Protein AF-X1AXF7-F1 (afdb_monomer_lite)

Organism: NCBI:txid412755

Sequence (205 aa):
LENTGTAITSGDNYGQIEWEGNDYNTSANGIRASIQVKGHGAGTQGEVAMYFRTSYVGADSNVDRMIIDHIGNVGIGTTSPNQVGYGGSSKVLSLKANSSGGECVLELIGLGNADNDQVGVLNFMSQAETTPLASIKGLRYTSDTSGKLTFETSAVERMRIDNTPICFVSSPFKLKFLTLTFIKSSNFGVASTMFSFNLSSDVAP

Secondary structure (DSSP, 8-state):
-----SS--TT-EEEEEEEEEEEGGGTEEEEEEEEEEEE-SS-SS--EEEEEEEEETTEEEEEEEEEE-TTS-EEES-SS--TT---TTS--EEE--SSTT------------STT-EEEEEEE--TT-SS-SEEEEEEE-SSTT-EEEEEEETTEEEEEE-SSS------SSS-----------SS-SS---------------

Foldseek 3Di:
DADPDQAADFFAWGDKDFDADDPPPQLRGGGAWMWTKHRHHRDNPPWIKIFTWGDDRPDNDTDGQWMQGSLGEIEGLDPDFPPVCDDSVDHGYHYDAVDPVDDGDDDFADPDQEFFAFRDKDFDPDPPDPFGQKMWTWGDHNDPPFIKIFIDGPNHTQAIDGPDPDDGDDDDDDDDDPPPDQDPDPDDDDDDRDDDDPPDDPPDD

Radius of gyration: 27.34 Å; chains: 1; bounding box: 48×45×82 Å

pLDDT: mean 81.22, std 18.23, range [41.66, 98.19]

Structure (mmCIF, N/CA/C/O backbone):
data_AF-X1AXF7-F1
#
_entry.id   AF-X1AXF7-F1
#
loop_
_atom_site.group_PDB
_atom_site.id
_atom_site.type_symbol
_atom_site.label_atom_id
_atom_site.label_alt_id
_atom_site.label_comp_id
_atom_site.label_asym_id
_atom_site.label_entity_id
_atom_site.label_seq_id
_atom_site.pdbx_PDB_ins_code
_atom_site.Cartn_x
_atom_site.Cartn_y
_atom_site.Cartn_z
_atom_site.occupancy
_atom_site.B_iso_or_equiv
_atom_site.auth_seq_id
_atom_site.auth_comp_id
_atom_site.auth_asym_id
_atom_site.auth_atom_id
_atom_site.pdbx_PDB_model_num
ATOM 1 N N . LEU A 1 1 ? 6.878 -8.565 -27.598 1.00 61.47 1 LEU A N 1
ATOM 2 C CA . LEU A 1 1 ? 8.313 -8.321 -27.853 1.00 61.47 1 LEU A CA 1
ATOM 3 C C . LEU A 1 1 ? 9.075 -8.954 -26.700 1.00 61.47 1 LEU A C 1
ATOM 5 O O . LEU A 1 1 ? 8.662 -8.742 -25.569 1.00 61.47 1 LEU A O 1
ATOM 9 N N . GLU A 1 2 ? 10.091 -9.764 -26.981 1.00 71.44 2 GLU A N 1
ATOM 10 C CA . GLU A 1 2 ? 10.921 -10.435 -25.970 1.00 71.44 2 GLU A CA 1
ATOM 11 C C . GLU A 1 2 ? 12.312 -9.789 -25.956 1.00 71.44 2 GLU A C 1
ATOM 13 O O . GLU A 1 2 ? 12.845 -9.454 -27.015 1.00 71.44 2 GLU A O 1
ATOM 18 N N . ASN A 1 3 ? 12.877 -9.578 -24.765 1.00 73.00 3 ASN A N 1
ATOM 19 C CA . ASN A 1 3 ? 14.250 -9.104 -24.624 1.00 73.00 3 ASN A CA 1
ATOM 20 C C . ASN A 1 3 ? 15.212 -10.264 -24.935 1.00 73.00 3 ASN A C 1
ATOM 22 O O . ASN A 1 3 ? 15.160 -11.295 -24.275 1.00 73.00 3 ASN A O 1
ATOM 26 N N . THR A 1 4 ? 16.092 -10.095 -25.924 1.00 78.25 4 THR A N 1
ATOM 27 C CA . THR A 1 4 ? 17.074 -11.119 -26.325 1.00 78.25 4 THR A CA 1
ATOM 28 C C . THR A 1 4 ? 18.363 -11.084 -25.498 1.00 78.25 4 THR A C 1
ATOM 30 O O . THR A 1 4 ? 19.280 -11.864 -25.756 1.00 78.25 4 THR A O 1
ATOM 33 N N . GLY A 1 5 ? 18.482 -10.153 -24.546 1.00 75.19 5 GLY A N 1
ATOM 34 C CA . GLY A 1 5 ? 19.606 -10.070 -23.621 1.00 75.19 5 GLY A CA 1
ATOM 35 C C . GLY A 1 5 ? 19.658 -11.284 -22.694 1.00 75.19 5 GLY A C 1
ATOM 36 O O . GLY A 1 5 ? 18.663 -11.663 -22.085 1.00 75.19 5 GLY A O 1
ATOM 37 N N . THR A 1 6 ? 20.836 -11.893 -22.573 1.00 76.44 6 THR A N 1
ATOM 38 C CA . THR A 1 6 ? 21.041 -13.119 -21.783 1.00 76.44 6 THR A CA 1
ATOM 39 C C . THR A 1 6 ? 21.450 -12.854 -20.332 1.00 76.44 6 THR A C 1
ATOM 41 O O . THR A 1 6 ? 21.678 -13.798 -19.582 1.00 76.44 6 THR A O 1
ATOM 44 N N . ALA A 1 7 ? 21.588 -11.587 -19.939 1.00 77.44 7 ALA A N 1
ATOM 45 C CA . ALA A 1 7 ? 21.919 -11.160 -18.584 1.00 77.44 7 ALA A CA 1
ATOM 46 C C . ALA A 1 7 ? 20.898 -10.123 -18.110 1.00 77.44 7 ALA A C 1
ATOM 48 O O . ALA A 1 7 ? 20.442 -9.309 -18.911 1.00 77.44 7 ALA A O 1
ATOM 49 N N . ILE A 1 8 ? 20.565 -10.164 -16.819 1.00 79.62 8 ILE A N 1
ATOM 50 C CA . ILE A 1 8 ? 19.702 -9.183 -16.159 1.00 79.62 8 ILE A CA 1
ATOM 51 C C . ILE A 1 8 ? 20.578 -8.323 -15.268 1.00 79.62 8 ILE A C 1
ATOM 53 O O . ILE A 1 8 ? 21.183 -8.810 -14.313 1.00 79.62 8 ILE A O 1
ATOM 57 N N . THR A 1 9 ? 20.629 -7.036 -15.571 1.00 83.00 9 THR A N 1
ATOM 58 C CA . THR A 1 9 ? 21.282 -6.033 -14.738 1.00 83.00 9 THR A CA 1
ATOM 59 C C . THR A 1 9 ? 20.222 -5.154 -14.096 1.00 83.00 9 THR A C 1
ATOM 61 O O . THR A 1 9 ? 19.184 -4.844 -14.688 1.00 83.00 9 THR A O 1
ATOM 64 N N . SER A 1 10 ? 20.482 -4.713 -12.867 1.00 85.50 10 SER A N 1
ATOM 65 C CA . SER A 1 10 ? 19.630 -3.740 -12.196 1.00 85.50 10 SER A CA 1
ATOM 66 C C . SER A 1 10 ? 19.435 -2.497 -13.066 1.00 85.50 10 SER A C 1
ATOM 68 O O . SER A 1 10 ? 20.398 -1.814 -13.407 1.00 85.50 10 SER A O 1
ATOM 70 N N . GLY A 1 11 ? 18.179 -2.169 -13.359 1.00 83.56 11 GLY A N 1
ATOM 71 C CA . GLY A 1 11 ? 17.806 -1.021 -14.182 1.00 83.56 11 GLY A CA 1
ATOM 72 C C . GLY A 1 11 ? 17.656 -1.315 -15.676 1.00 83.56 11 GLY A C 1
ATOM 73 O O . GLY A 1 11 ? 17.152 -0.441 -16.382 1.00 83.56 11 GLY A O 1
ATOM 74 N N . ASP A 1 12 ? 18.009 -2.516 -16.148 1.00 87.75 12 ASP A N 1
ATOM 75 C CA . ASP A 1 12 ? 17.785 -2.909 -17.542 1.00 87.75 12 ASP A CA 1
ATOM 76 C C . ASP A 1 12 ? 16.298 -2.837 -17.876 1.00 87.75 12 ASP A C 1
ATOM 78 O O . ASP A 1 12 ? 15.468 -3.364 -17.141 1.00 87.75 12 ASP A O 1
ATOM 82 N N . ASN A 1 13 ? 15.943 -2.201 -18.990 1.00 88.50 13 ASN A N 1
ATOM 83 C CA . ASN A 1 13 ? 14.549 -2.069 -19.403 1.00 88.50 13 ASN A CA 1
ATOM 84 C C . ASN A 1 13 ? 14.101 -3.338 -20.134 1.00 88.50 13 ASN A C 1
ATOM 86 O O . ASN A 1 13 ? 14.573 -3.625 -21.230 1.00 88.50 13 ASN A O 1
ATOM 90 N N . TYR A 1 14 ? 13.151 -4.065 -19.550 1.00 87.88 14 TYR A N 1
ATOM 91 C CA . TYR A 1 14 ? 12.598 -5.300 -20.124 1.00 87.88 14 TYR A CA 1
ATOM 92 C C . TYR A 1 14 ? 11.335 -5.067 -20.956 1.00 87.88 14 TYR A C 1
ATOM 94 O O . TYR A 1 14 ? 10.858 -5.966 -21.644 1.00 87.88 14 TYR A O 1
ATOM 102 N N . GLY A 1 15 ? 10.809 -3.847 -20.916 1.00 90.38 15 GLY A N 1
ATOM 103 C CA . GLY A 1 15 ? 9.674 -3.416 -21.714 1.00 90.38 15 GLY A CA 1
ATOM 104 C C . GLY A 1 15 ? 8.808 -2.424 -20.956 1.00 90.38 15 GLY A C 1
ATOM 105 O O . GLY A 1 15 ? 8.912 -2.277 -19.733 1.00 90.38 15 GLY A O 1
ATOM 106 N N . GLN A 1 16 ? 7.949 -1.739 -21.701 1.00 93.12 16 GLN A N 1
ATOM 107 C CA . GLN A 1 16 ? 6.963 -0.837 -21.133 1.00 93.12 16 GLN A CA 1
ATOM 108 C C . GLN A 1 16 ? 5.692 -0.783 -21.971 1.00 93.12 16 GLN A C 1
ATOM 110 O O . GLN A 1 16 ? 5.714 -1.010 -23.179 1.00 93.12 16 GLN A O 1
ATOM 115 N N . ILE A 1 17 ? 4.594 -0.485 -21.288 1.00 95.25 17 ILE A N 1
ATOM 116 C CA . ILE A 1 17 ? 3.334 -0.057 -21.885 1.00 95.25 17 ILE A CA 1
ATOM 117 C C . ILE A 1 17 ? 3.225 1.440 -21.630 1.00 95.25 17 ILE A C 1
ATOM 119 O O . ILE A 1 17 ? 3.430 1.886 -20.498 1.00 95.25 17 ILE A O 1
ATOM 123 N N . GLU A 1 18 ? 2.904 2.195 -22.673 1.00 94.50 18 GLU A N 1
ATOM 124 C CA . GLU A 1 18 ? 2.862 3.654 -22.660 1.00 94.50 18 GLU A CA 1
ATOM 125 C C . GLU A 1 18 ? 1.473 4.154 -23.043 1.00 94.50 18 GLU A C 1
ATOM 127 O O . GLU A 1 18 ? 0.826 3.629 -23.950 1.00 94.50 18 GLU A O 1
ATOM 132 N N . TRP A 1 19 ? 1.033 5.197 -22.346 1.00 93.75 19 TRP A N 1
ATOM 133 C CA . TRP A 1 19 ? -0.141 5.979 -22.705 1.00 93.75 19 TRP A CA 1
ATOM 134 C C . TRP A 1 19 ? 0.302 7.406 -22.970 1.00 93.75 19 TRP A C 1
ATOM 136 O O . TRP A 1 19 ? 0.915 8.032 -22.102 1.00 93.75 19 TRP A O 1
ATOM 146 N N . GLU A 1 20 ? -0.022 7.922 -24.151 1.00 91.31 20 GLU A N 1
ATOM 147 C CA . GLU A 1 20 ? 0.424 9.235 -24.603 1.00 91.31 20 GLU A CA 1
ATOM 148 C C . GLU A 1 20 ? -0.706 10.262 -24.645 1.00 91.31 20 GLU A C 1
ATOM 150 O O . GLU A 1 20 ? -1.876 9.941 -24.857 1.00 91.31 20 GLU A O 1
ATOM 155 N N . GLY A 1 21 ? -0.329 11.519 -24.440 1.00 88.38 21 GLY A N 1
ATOM 156 C CA . GLY A 1 21 ? -1.167 12.685 -24.639 1.00 88.38 21 GLY A CA 1
ATOM 157 C C . GLY A 1 21 ? -0.710 13.449 -25.877 1.00 88.38 21 GLY A C 1
ATOM 158 O O . GLY A 1 21 ? 0.451 13.388 -26.277 1.00 88.38 21 GLY A O 1
ATOM 159 N N . ASN A 1 22 ? -1.633 14.192 -26.482 1.00 88.31 22 ASN A N 1
ATOM 160 C CA . ASN A 1 22 ? -1.341 15.108 -27.585 1.00 88.31 22 ASN A CA 1
ATOM 161 C C . ASN A 1 22 ? -1.808 16.538 -27.265 1.00 88.31 22 ASN A C 1
ATOM 163 O O . ASN A 1 22 ? -2.148 17.315 -28.154 1.00 88.31 22 ASN A O 1
ATOM 167 N N . ASP A 1 23 ? -1.871 16.881 -25.978 1.00 84.50 23 ASP A N 1
ATOM 168 C CA . ASP A 1 23 ? -2.233 18.230 -25.558 1.00 84.50 23 ASP A CA 1
ATOM 169 C C . ASP A 1 23 ? -0.972 19.098 -25.478 1.00 84.50 23 ASP A C 1
ATOM 171 O O . ASP A 1 23 ? -0.227 19.103 -24.496 1.00 84.50 23 ASP A O 1
ATOM 175 N N . TYR A 1 24 ? -0.716 19.809 -26.575 1.00 75.50 24 TYR A N 1
ATOM 176 C CA . TYR A 1 24 ? 0.424 20.710 -26.712 1.00 75.50 24 TYR A CA 1
ATOM 177 C C . TYR A 1 24 ? 0.315 21.943 -25.801 1.00 75.50 24 TYR A C 1
ATOM 179 O O . TYR A 1 24 ? 1.330 22.470 -25.353 1.00 75.50 24 TYR A O 1
ATOM 187 N N . ASN A 1 25 ? -0.904 22.390 -25.486 1.00 78.00 25 ASN A N 1
ATOM 188 C CA . ASN A 1 25 ? -1.127 23.658 -24.788 1.00 78.00 25 ASN A CA 1
ATOM 189 C C . ASN A 1 25 ? -0.795 23.585 -23.291 1.00 78.00 25 ASN A C 1
ATOM 191 O O . ASN A 1 25 ? -0.648 24.621 -22.646 1.00 78.00 25 ASN A O 1
ATOM 195 N N . THR A 1 26 ? -0.681 22.376 -22.738 1.00 74.75 26 THR A N 1
ATOM 196 C CA . THR A 1 26 ? -0.450 22.136 -21.305 1.00 74.75 26 THR A CA 1
ATOM 197 C C . THR A 1 26 ? 0.854 21.383 -21.016 1.00 74.75 26 THR A C 1
ATOM 199 O O . THR A 1 26 ? 1.035 20.872 -19.910 1.00 74.75 26 THR A O 1
ATOM 202 N N . SER A 1 27 ? 1.768 21.297 -21.994 1.00 74.81 27 SER A N 1
ATOM 203 C CA . SER A 1 27 ? 2.963 20.434 -21.924 1.00 74.81 27 SER A CA 1
ATOM 204 C C . SER A 1 27 ? 2.611 18.967 -21.625 1.00 74.81 27 SER A C 1
ATOM 206 O O . SER A 1 27 ? 3.309 18.247 -20.906 1.00 74.81 27 SER A O 1
ATOM 208 N N . ALA A 1 28 ? 1.491 18.507 -22.184 1.00 80.69 28 ALA A N 1
ATOM 209 C CA . ALA A 1 28 ? 0.988 17.146 -22.057 1.00 80.69 28 ALA A CA 1
ATOM 210 C C . ALA A 1 28 ? 1.071 16.361 -23.379 1.00 80.69 28 ALA A C 1
ATOM 212 O O . ALA A 1 28 ? 0.297 15.431 -23.609 1.00 80.69 28 ALA A O 1
ATOM 213 N N . ASN A 1 29 ? 2.028 16.717 -24.240 1.00 84.88 29 ASN A N 1
ATOM 214 C CA . ASN A 1 29 ? 2.424 15.911 -25.392 1.00 84.88 29 ASN A CA 1
ATOM 215 C C . ASN A 1 29 ? 3.379 14.775 -24.950 1.00 84.88 29 ASN A C 1
ATOM 217 O O . ASN A 1 29 ? 4.178 14.965 -24.030 1.00 84.88 29 ASN A O 1
ATOM 221 N N . GLY A 1 30 ? 3.280 13.598 -25.574 1.00 86.94 30 GLY A N 1
ATOM 222 C CA . GLY A 1 30 ? 4.108 12.421 -25.284 1.00 86.94 30 GLY A CA 1
ATOM 223 C C . GLY A 1 30 ? 3.572 11.555 -24.139 1.00 86.94 30 GLY A C 1
ATOM 224 O O . GLY A 1 30 ? 2.415 11.674 -23.731 1.00 86.94 30 GLY A O 1
ATOM 225 N N . ILE A 1 31 ? 4.407 10.659 -23.610 1.00 88.75 31 ILE A N 1
ATOM 226 C CA . ILE A 1 31 ? 4.013 9.647 -22.614 1.00 88.75 31 ILE A CA 1
ATOM 227 C C . ILE A 1 31 ? 3.577 10.306 -21.297 1.00 88.75 31 ILE A C 1
ATOM 229 O O . ILE A 1 31 ? 4.352 11.003 -20.646 1.00 88.75 31 ILE A O 1
ATOM 233 N N . ARG A 1 32 ? 2.337 10.047 -20.866 1.00 89.62 32 ARG A N 1
ATOM 234 C CA . ARG A 1 32 ? 1.727 10.613 -19.645 1.00 89.62 32 ARG A CA 1
ATOM 235 C C . ARG A 1 32 ? 1.627 9.631 -18.493 1.00 89.62 32 ARG A C 1
ATOM 237 O O . ARG A 1 32 ? 1.555 10.047 -17.331 1.00 89.62 32 ARG A O 1
ATOM 244 N N . ALA A 1 33 ? 1.609 8.348 -18.822 1.00 93.62 33 ALA A N 1
ATOM 245 C CA . ALA A 1 33 ? 1.686 7.254 -17.877 1.00 93.62 33 ALA A CA 1
ATOM 246 C C . ALA A 1 33 ? 2.378 6.065 -18.538 1.00 93.62 33 ALA A C 1
ATOM 248 O O . ALA A 1 33 ? 2.328 5.898 -19.758 1.00 93.62 33 ALA A O 1
ATOM 249 N N . SER A 1 34 ? 3.019 5.237 -17.725 1.00 95.00 34 SER A N 1
ATOM 250 C CA . SER A 1 34 ? 3.629 4.004 -18.201 1.00 95.00 34 SER A CA 1
ATOM 251 C C . SER A 1 34 ? 3.672 2.952 -17.107 1.00 95.00 34 SER A C 1
ATOM 253 O O . SER A 1 34 ? 3.871 3.276 -15.932 1.00 95.00 34 SER A O 1
ATOM 255 N N . ILE A 1 35 ? 3.574 1.691 -17.515 1.00 96.69 35 ILE A N 1
ATOM 256 C CA . ILE A 1 35 ? 3.973 0.549 -16.695 1.00 96.69 35 ILE A CA 1
ATOM 257 C C . ILE A 1 35 ? 5.259 0.011 -17.302 1.00 96.69 35 ILE A C 1
ATOM 259 O O . ILE A 1 35 ? 5.274 -0.360 -18.473 1.00 96.69 35 ILE A O 1
ATOM 263 N N . GLN A 1 36 ? 6.331 -0.013 -16.518 1.00 94.69 36 GLN A N 1
ATOM 264 C CA . GLN A 1 36 ? 7.658 -0.407 -16.977 1.00 94.69 36 GLN A CA 1
ATOM 265 C C . GLN A 1 36 ? 8.188 -1.566 -16.141 1.00 94.69 36 GLN A C 1
ATOM 267 O O . GLN A 1 36 ? 8.094 -1.547 -14.916 1.00 94.69 36 GLN A O 1
ATOM 272 N N . VAL A 1 37 ? 8.781 -2.556 -16.800 1.00 93.94 37 VAL A N 1
ATOM 273 C CA . VAL A 1 37 ? 9.489 -3.656 -16.140 1.00 93.94 37 VAL A CA 1
ATOM 274 C C . VAL A 1 37 ? 10.983 -3.392 -16.246 1.00 93.94 37 VAL A C 1
ATOM 276 O O . VAL A 1 37 ? 11.489 -3.146 -17.346 1.00 93.94 37 VAL A O 1
ATOM 279 N N . LYS A 1 38 ? 11.687 -3.435 -15.111 1.00 91.25 38 LYS A N 1
ATOM 280 C CA . LYS A 1 38 ? 13.149 -3.322 -15.078 1.00 91.25 38 LYS A CA 1
ATOM 281 C C . LYS A 1 38 ? 13.785 -4.499 -14.361 1.00 91.25 38 LYS A C 1
ATOM 283 O O . LYS A 1 38 ? 13.204 -5.005 -13.403 1.00 91.25 38 LYS A O 1
ATOM 288 N N . GLY A 1 39 ? 14.987 -4.881 -14.781 1.00 89.94 39 GLY A N 1
ATOM 289 C CA . GLY A 1 39 ? 15.840 -5.791 -14.019 1.00 89.94 39 GLY A CA 1
ATOM 290 C C . GLY A 1 39 ? 16.087 -5.255 -12.608 1.00 89.94 39 GLY A C 1
ATOM 291 O O . GLY A 1 39 ? 16.214 -4.041 -12.413 1.00 89.94 39 GLY A O 1
ATOM 292 N N . HIS A 1 40 ? 16.125 -6.141 -11.616 1.00 84.50 40 HIS A N 1
ATOM 293 C CA . HIS A 1 40 ? 16.263 -5.783 -10.208 1.00 84.50 40 HIS A CA 1
ATOM 294 C C . HIS A 1 40 ? 17.449 -6.516 -9.564 1.00 84.50 40 HIS A C 1
ATOM 296 O O . HIS A 1 40 ? 17.436 -7.735 -9.433 1.00 84.50 40 HIS A O 1
ATOM 302 N N . GLY A 1 41 ? 18.463 -5.767 -9.112 1.00 71.81 41 GLY A N 1
ATOM 303 C CA . GLY A 1 41 ? 19.667 -6.326 -8.479 1.00 71.81 41 GLY A CA 1
ATOM 304 C C . GLY A 1 41 ? 20.729 -6.844 -9.465 1.00 71.81 41 GLY A C 1
ATOM 305 O O . GLY A 1 41 ? 20.613 -6.677 -10.674 1.00 71.81 41 GLY A O 1
ATOM 306 N N . ALA A 1 42 ? 21.806 -7.436 -8.939 1.00 59.88 42 ALA A N 1
ATOM 307 C CA . ALA A 1 42 ? 22.895 -8.046 -9.723 1.00 59.88 42 ALA A CA 1
ATOM 308 C C . ALA A 1 42 ? 22.657 -9.552 -10.007 1.00 59.88 42 ALA A C 1
ATOM 310 O O . ALA A 1 42 ? 23.611 -10.321 -10.120 1.00 59.88 42 ALA A O 1
ATOM 311 N N . GLY A 1 43 ? 21.392 -9.990 -10.007 1.00 58.06 43 GLY A N 1
ATOM 312 C CA . GLY A 1 43 ? 20.986 -11.390 -9.858 1.00 58.06 43 GLY A CA 1
ATOM 313 C C . GLY A 1 43 ? 20.867 -12.184 -11.162 1.00 58.06 43 GLY A C 1
ATOM 314 O O . GLY A 1 43 ? 20.414 -11.700 -12.193 1.00 58.06 43 GLY A O 1
ATOM 315 N N . THR A 1 44 ? 21.289 -13.444 -11.091 1.00 56.50 44 THR A N 1
ATOM 316 C CA . THR A 1 44 ? 21.398 -14.430 -12.175 1.00 56.50 44 THR A CA 1
ATOM 317 C C . THR A 1 44 ? 20.086 -15.161 -12.511 1.00 56.50 44 THR A C 1
ATOM 319 O O . THR A 1 44 ? 20.123 -16.100 -13.307 1.00 56.50 44 THR A O 1
ATOM 322 N N . GLN A 1 45 ? 18.938 -14.796 -11.914 1.00 71.88 45 GLN A N 1
ATOM 323 C CA . GLN A 1 45 ? 17.754 -15.677 -11.835 1.00 71.88 45 GLN A CA 1
ATOM 324 C C . GLN A 1 45 ? 16.440 -15.099 -12.379 1.00 71.88 45 GLN A C 1
ATOM 326 O O . GLN A 1 45 ? 15.389 -15.692 -12.142 1.00 71.88 45 GLN A O 1
ATOM 331 N N . GLY A 1 46 ? 16.443 -13.989 -13.117 1.00 78.75 46 GLY A N 1
ATOM 332 C CA . GLY A 1 46 ? 15.177 -13.457 -13.644 1.00 78.75 46 GLY A CA 1
ATOM 333 C C . GLY A 1 46 ? 14.589 -12.293 -12.854 1.00 78.75 46 GLY A C 1
ATOM 334 O O . GLY A 1 46 ? 13.454 -11.916 -13.133 1.00 78.75 46 GLY A O 1
ATOM 335 N N . GLU A 1 47 ? 15.285 -11.756 -11.846 1.00 88.69 47 GLU A N 1
ATOM 336 C CA . GLU A 1 47 ? 14.686 -10.783 -10.935 1.00 88.69 47 GLU A CA 1
ATOM 337 C C . GLU A 1 47 ? 14.312 -9.476 -11.651 1.00 88.69 47 GLU A C 1
ATOM 339 O O . GLU A 1 47 ? 15.157 -8.768 -12.201 1.00 88.69 47 GLU A O 1
ATOM 344 N N . VAL A 1 48 ? 13.028 -9.123 -11.600 1.00 91.38 48 VAL A N 1
ATOM 345 C CA . VAL A 1 48 ? 12.501 -7.873 -12.154 1.00 91.38 48 VAL A CA 1
ATOM 346 C C . VAL A 1 48 ? 11.618 -7.161 -11.141 1.00 91.38 48 VAL A C 1
ATOM 348 O O . VAL A 1 48 ? 11.020 -7.782 -10.266 1.00 91.38 48 VAL A O 1
ATOM 351 N N . ALA A 1 49 ? 11.514 -5.846 -11.286 1.00 94.12 49 ALA A N 1
ATOM 352 C CA . ALA A 1 49 ? 10.556 -5.012 -10.579 1.00 94.12 49 ALA A CA 1
ATOM 353 C C . ALA A 1 49 ? 9.630 -4.316 -11.584 1.00 94.12 49 ALA A C 1
ATOM 355 O O . ALA A 1 49 ? 10.028 -3.996 -12.710 1.00 94.12 49 ALA A O 1
ATOM 356 N N . MET A 1 50 ? 8.388 -4.078 -11.167 1.00 96.31 50 MET A N 1
ATOM 357 C CA . MET A 1 50 ? 7.385 -3.377 -11.966 1.00 96.31 50 MET A CA 1
ATOM 358 C C . MET A 1 50 ? 7.165 -1.971 -11.418 1.00 96.31 50 MET A C 1
ATOM 360 O O . MET A 1 50 ? 6.903 -1.784 -10.232 1.00 96.31 50 MET A O 1
ATOM 364 N N . TYR A 1 51 ? 7.247 -0.988 -12.308 1.00 96.19 51 TYR A N 1
ATOM 365 C CA . TYR A 1 51 ? 7.191 0.435 -12.012 1.00 96.19 51 TYR A CA 1
ATOM 366 C C . TYR A 1 51 ? 5.927 1.022 -12.627 1.00 96.19 51 TYR A C 1
ATOM 368 O O . TYR A 1 51 ? 5.748 0.993 -13.845 1.00 96.19 51 TYR A O 1
ATOM 376 N N . PHE A 1 52 ? 5.075 1.596 -11.788 1.00 97.25 52 PHE A N 1
ATOM 377 C CA . PHE A 1 52 ? 3.899 2.352 -12.194 1.00 97.25 52 PHE A CA 1
ATOM 378 C C . PHE A 1 52 ? 4.245 3.830 -12.126 1.00 97.25 52 PHE A C 1
ATOM 380 O O . PHE A 1 52 ? 4.551 4.366 -11.053 1.00 97.25 52 PHE A O 1
ATOM 387 N N . ARG A 1 53 ? 4.234 4.479 -13.288 1.00 94.69 53 ARG A N 1
ATOM 388 C CA . ARG A 1 53 ? 4.789 5.818 -13.459 1.00 94.69 53 ARG A CA 1
ATOM 389 C C . ARG A 1 53 ? 3.720 6.740 -14.016 1.00 94.69 53 ARG A C 1
ATOM 391 O O . ARG A 1 53 ? 3.060 6.399 -14.997 1.00 94.69 53 ARG A O 1
ATOM 398 N N . THR A 1 54 ? 3.562 7.909 -13.407 1.00 93.00 54 THR A N 1
ATOM 399 C CA . THR A 1 54 ? 2.616 8.928 -13.877 1.00 93.00 54 THR A CA 1
ATOM 400 C C . THR A 1 54 ? 3.257 10.304 -13.876 1.00 93.00 54 THR A C 1
ATOM 402 O O . THR A 1 54 ? 4.056 10.651 -12.995 1.00 93.00 54 THR A O 1
ATOM 405 N N . SER A 1 55 ? 2.883 11.097 -14.872 1.00 89.12 55 SER A N 1
ATOM 406 C CA . SER A 1 55 ? 3.228 12.512 -14.950 1.00 89.12 55 SER A CA 1
ATOM 407 C C . SER A 1 55 ? 2.438 13.349 -13.932 1.00 89.12 55 SER A C 1
ATOM 409 O O . SER A 1 55 ? 1.417 12.926 -13.388 1.00 89.12 55 SER A O 1
ATOM 411 N N . TYR A 1 56 ? 2.947 14.542 -13.632 1.00 80.88 56 TYR A N 1
ATOM 412 C CA . TYR A 1 56 ? 2.258 15.587 -12.871 1.00 80.88 56 TYR A CA 1
ATOM 413 C C . TYR A 1 56 ? 2.272 16.878 -13.693 1.00 80.88 56 TYR A C 1
ATOM 415 O O . TYR A 1 56 ? 3.110 17.029 -14.582 1.00 80.88 56 TYR A O 1
ATOM 423 N N . VAL A 1 57 ? 1.348 17.798 -13.411 1.00 67.62 57 VAL A N 1
ATOM 424 C CA . VAL A 1 57 ? 1.274 19.102 -14.088 1.00 67.62 57 VAL A CA 1
ATOM 425 C C . VAL A 1 57 ? 2.631 19.807 -13.994 1.00 67.62 57 VAL A C 1
ATOM 427 O O . VAL A 1 57 ? 3.168 19.980 -12.902 1.00 67.62 57 VAL A O 1
ATOM 430 N N . GLY A 1 58 ? 3.192 20.191 -15.144 1.00 62.84 58 GLY A N 1
ATOM 431 C CA . GLY A 1 58 ? 4.479 20.890 -15.225 1.00 62.84 58 GLY A CA 1
ATOM 432 C C . GLY A 1 58 ? 5.728 20.009 -15.097 1.00 62.84 58 GLY A C 1
ATOM 433 O O . GLY A 1 58 ? 6.830 20.548 -15.067 1.00 62.84 58 GLY A O 1
ATOM 434 N N . ALA A 1 59 ? 5.589 18.680 -15.028 1.00 59.38 59 ALA A N 1
ATOM 435 C CA . ALA A 1 59 ? 6.711 17.749 -15.121 1.00 59.38 59 ALA A CA 1
ATOM 436 C C . ALA A 1 59 ? 6.628 16.963 -16.438 1.00 59.38 59 ALA A C 1
ATOM 438 O O . ALA A 1 59 ? 5.771 16.093 -16.602 1.00 59.38 59 ALA A O 1
ATOM 439 N N . ASP A 1 60 ? 7.560 17.237 -17.352 1.00 58.62 60 ASP A N 1
ATOM 440 C CA . ASP A 1 60 ? 7.665 16.600 -18.676 1.00 58.62 60 ASP A CA 1
ATOM 441 C C . ASP A 1 60 ? 8.141 15.133 -18.618 1.00 58.62 60 ASP A C 1
ATOM 443 O O . ASP A 1 60 ? 8.448 14.525 -19.640 1.00 58.62 60 ASP A O 1
ATOM 447 N N . SER A 1 61 ? 8.221 14.531 -17.425 1.00 71.25 61 SER A N 1
ATOM 448 C CA . SER A 1 61 ? 8.642 13.139 -17.263 1.00 71.25 61 SER A CA 1
ATOM 449 C C . SER A 1 61 ? 7.791 12.383 -16.247 1.00 71.25 61 SER A C 1
ATOM 451 O O . SER A 1 61 ? 7.476 12.868 -15.158 1.00 71.25 61 SER A O 1
ATOM 453 N N . ASN A 1 62 ? 7.422 11.154 -16.614 1.00 83.69 62 ASN A N 1
ATOM 454 C CA . ASN A 1 62 ? 6.795 10.205 -15.706 1.00 83.69 62 ASN A CA 1
ATOM 455 C C . ASN A 1 62 ? 7.747 9.880 -14.551 1.00 83.69 62 ASN A C 1
ATOM 457 O O . ASN A 1 62 ? 8.876 9.434 -14.775 1.00 83.69 62 ASN A O 1
ATOM 461 N N . VAL A 1 63 ? 7.264 10.022 -13.321 1.00 88.81 63 VAL A N 1
ATOM 462 C CA . VAL A 1 63 ? 8.006 9.629 -12.117 1.00 88.81 63 VAL A CA 1
ATOM 463 C C . VAL A 1 63 ? 7.413 8.358 -11.527 1.00 88.81 63 VAL A C 1
ATOM 465 O O . VAL A 1 63 ? 6.213 8.104 -11.658 1.00 88.81 63 VAL A O 1
ATOM 468 N N . ASP A 1 64 ? 8.256 7.559 -10.882 1.00 92.94 64 ASP A N 1
ATOM 469 C CA . ASP A 1 64 ? 7.845 6.314 -10.243 1.00 92.94 64 ASP A CA 1
ATOM 470 C C . ASP A 1 64 ? 6.929 6.631 -9.050 1.00 92.94 64 ASP A C 1
ATOM 472 O O . ASP A 1 64 ? 7.317 7.347 -8.127 1.00 92.94 64 ASP A O 1
ATOM 476 N N . ARG A 1 65 ? 5.688 6.135 -9.087 1.00 94.50 65 ARG A N 1
ATOM 477 C CA . ARG A 1 65 ? 4.682 6.376 -8.037 1.00 94.50 65 ARG A CA 1
ATOM 478 C C . ARG A 1 65 ? 4.458 5.158 -7.170 1.00 94.50 65 ARG A C 1
ATOM 480 O O . ARG A 1 65 ? 4.379 5.294 -5.953 1.00 94.5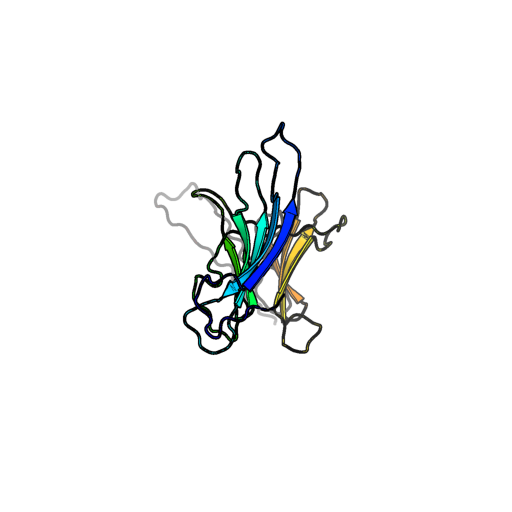0 65 ARG A O 1
ATOM 487 N N . MET A 1 66 ? 4.350 3.997 -7.808 1.00 97.44 66 MET A N 1
ATOM 488 C CA . MET A 1 66 ? 4.233 2.708 -7.146 1.00 97.44 66 MET A CA 1
ATOM 489 C C . MET A 1 66 ? 5.223 1.731 -7.765 1.00 97.44 66 MET A C 1
ATOM 491 O O . MET A 1 66 ? 5.361 1.675 -8.987 1.00 97.44 66 MET A O 1
ATOM 495 N N . ILE A 1 67 ? 5.898 0.959 -6.925 1.00 96.81 67 ILE A N 1
ATOM 496 C CA . ILE A 1 67 ? 6.833 -0.080 -7.343 1.00 96.81 67 ILE A CA 1
ATOM 497 C C . ILE A 1 67 ? 6.465 -1.380 -6.654 1.00 96.81 67 ILE A C 1
ATOM 499 O O . ILE A 1 67 ? 6.203 -1.383 -5.455 1.00 96.81 67 ILE A O 1
ATOM 503 N N . ILE A 1 68 ? 6.473 -2.467 -7.419 1.00 97.38 68 ILE A N 1
ATOM 504 C CA . ILE A 1 68 ? 6.439 -3.834 -6.905 1.00 97.38 68 ILE A CA 1
ATOM 505 C C . ILE A 1 68 ? 7.838 -4.408 -7.119 1.00 97.38 68 ILE A C 1
ATOM 507 O O . ILE A 1 68 ? 8.285 -4.510 -8.264 1.00 97.38 68 ILE A O 1
ATOM 511 N N . ASP A 1 69 ? 8.548 -4.711 -6.033 1.00 94.62 69 ASP A N 1
ATOM 512 C CA . ASP A 1 69 ? 9.898 -5.276 -6.111 1.00 94.62 69 ASP A CA 1
ATOM 513 C C . ASP A 1 69 ? 9.883 -6.772 -6.479 1.00 94.62 69 ASP A C 1
ATOM 515 O O . ASP A 1 69 ? 8.832 -7.414 -6.552 1.00 94.62 69 ASP A O 1
ATOM 519 N N . HIS A 1 70 ? 11.071 -7.339 -6.697 1.00 92.50 70 HIS A N 1
ATOM 520 C CA . HIS A 1 70 ? 11.229 -8.729 -7.136 1.00 92.50 70 HIS A CA 1
ATOM 521 C C . HIS A 1 70 ? 10.742 -9.785 -6.126 1.00 92.50 70 HIS A C 1
ATOM 523 O O . HIS A 1 70 ? 10.538 -10.938 -6.500 1.00 92.50 70 HIS A O 1
ATOM 529 N N . ILE A 1 71 ? 10.546 -9.412 -4.856 1.00 92.38 71 ILE A N 1
ATOM 530 C CA . ILE A 1 71 ? 10.011 -10.288 -3.803 1.00 92.38 71 ILE A CA 1
ATOM 531 C C . ILE A 1 71 ? 8.557 -9.953 -3.449 1.00 92.38 71 ILE A C 1
ATOM 533 O O . ILE A 1 71 ? 7.992 -10.565 -2.538 1.00 92.38 71 ILE A O 1
ATOM 537 N N . GLY A 1 72 ? 7.930 -9.026 -4.177 1.00 94.75 72 GLY A N 1
ATOM 538 C CA . GLY A 1 72 ? 6.525 -8.658 -4.049 1.00 94.75 72 GLY A CA 1
ATOM 539 C C . GLY A 1 72 ? 6.215 -7.632 -2.957 1.00 94.75 72 GLY A C 1
ATOM 540 O O . GLY A 1 72 ? 5.056 -7.522 -2.561 1.00 94.75 72 GLY A O 1
ATOM 541 N N . ASN A 1 73 ? 7.200 -6.891 -2.443 1.00 97.44 73 ASN A N 1
ATOM 542 C CA . ASN A 1 73 ? 6.911 -5.716 -1.621 1.00 97.44 73 ASN A CA 1
ATOM 543 C C . ASN A 1 73 ? 6.436 -4.565 -2.502 1.00 97.44 73 ASN A C 1
ATOM 545 O O . ASN A 1 73 ? 6.896 -4.397 -3.631 1.00 97.44 73 ASN A O 1
ATOM 549 N N . VAL A 1 74 ? 5.559 -3.732 -1.948 1.00 98.19 74 VAL A N 1
ATOM 550 C CA . VAL A 1 74 ? 5.003 -2.571 -2.638 1.00 98.19 74 VAL A CA 1
ATOM 551 C C . VAL A 1 74 ? 5.526 -1.296 -1.992 1.00 98.19 74 VAL A C 1
ATOM 553 O O . VAL A 1 74 ? 5.415 -1.106 -0.782 1.00 98.19 74 VAL A O 1
ATOM 556 N N . GLY A 1 75 ? 6.095 -0.406 -2.794 1.00 97.44 75 GLY A N 1
ATOM 557 C CA . GLY A 1 75 ? 6.467 0.945 -2.391 1.00 97.44 75 GLY A CA 1
ATOM 558 C C . GLY A 1 75 ? 5.555 1.960 -3.058 1.00 97.44 75 GLY A C 1
ATOM 559 O O . GLY A 1 75 ? 5.391 1.900 -4.270 1.00 97.44 75 GLY A O 1
ATOM 560 N N . ILE A 1 76 ? 4.994 2.902 -2.301 1.00 97.44 76 ILE A N 1
ATOM 561 C CA . ILE A 1 76 ? 4.300 4.083 -2.828 1.00 97.44 76 ILE A CA 1
ATOM 562 C C . ILE A 1 76 ? 5.098 5.318 -2.413 1.00 97.44 76 ILE A C 1
ATOM 564 O O . ILE A 1 76 ? 5.366 5.517 -1.228 1.00 97.44 76 ILE A O 1
ATOM 568 N N . GLY A 1 77 ? 5.526 6.113 -3.396 1.00 94.31 77 GLY A N 1
ATOM 569 C CA . GLY A 1 77 ? 6.424 7.260 -3.190 1.00 94.31 77 GLY A CA 1
ATOM 570 C C . GLY A 1 77 ? 7.873 6.881 -2.837 1.00 94.31 77 GLY A C 1
ATOM 571 O O . GLY A 1 77 ? 8.663 7.727 -2.421 1.00 94.31 77 GLY A O 1
ATOM 572 N N . THR A 1 78 ? 8.254 5.608 -2.994 1.00 93.56 78 THR A N 1
ATOM 573 C CA . THR A 1 78 ? 9.625 5.119 -2.776 1.00 93.56 78 THR A CA 1
ATOM 574 C C . THR A 1 78 ? 10.024 4.092 -3.829 1.00 93.56 78 THR A C 1
ATOM 576 O O . THR A 1 78 ? 9.215 3.254 -4.223 1.00 93.56 78 THR A O 1
ATOM 579 N N . THR A 1 79 ? 11.293 4.129 -4.241 1.00 91.50 79 THR A N 1
ATOM 580 C CA . THR A 1 79 ? 11.917 3.118 -5.110 1.00 91.50 79 THR A CA 1
ATOM 581 C C . THR A 1 79 ? 12.549 1.959 -4.353 1.00 91.50 79 THR A C 1
ATOM 583 O O . THR A 1 79 ? 12.960 0.971 -4.958 1.00 91.50 79 THR A O 1
ATOM 586 N N . SER A 1 80 ? 12.591 2.057 -3.026 1.00 91.69 80 SER A N 1
ATOM 587 C CA . SER A 1 80 ? 13.126 1.038 -2.129 1.00 91.69 80 SER A CA 1
ATOM 588 C C . SER A 1 80 ? 12.070 0.737 -1.064 1.00 91.69 80 SER A C 1
ATOM 590 O O . SER A 1 80 ? 12.097 1.350 0.010 1.00 91.69 80 SER A O 1
ATOM 592 N N . PRO A 1 81 ? 11.071 -0.119 -1.361 1.00 95.81 81 PRO A N 1
ATOM 593 C CA . PRO A 1 81 ? 10.197 -0.639 -0.318 1.00 95.81 81 PRO A CA 1
ATOM 594 C C . PRO A 1 81 ? 11.009 -1.454 0.696 1.00 95.81 81 PRO A C 1
ATOM 596 O O . PRO A 1 81 ? 12.156 -1.815 0.445 1.00 95.81 81 PRO A O 1
ATOM 599 N N . ASN A 1 82 ? 10.410 -1.738 1.853 1.00 95.88 82 ASN A N 1
ATOM 600 C CA . ASN A 1 82 ? 11.057 -2.475 2.937 1.00 95.88 82 ASN A CA 1
ATOM 601 C C . ASN A 1 82 ? 12.314 -1.772 3.492 1.00 95.88 82 ASN A C 1
ATOM 603 O O . ASN A 1 82 ? 13.350 -2.386 3.728 1.00 95.88 82 ASN A O 1
ATOM 607 N N . GLN A 1 83 ? 12.213 -0.463 3.744 1.00 93.62 83 GLN A N 1
ATOM 608 C CA . GLN A 1 83 ? 13.343 0.372 4.179 1.00 93.62 83 GLN A CA 1
ATOM 609 C C . GLN A 1 83 ? 14.008 -0.097 5.490 1.00 93.62 83 GLN A C 1
ATOM 611 O O . GLN A 1 83 ? 15.182 0.181 5.715 1.00 93.62 83 GLN A O 1
ATOM 616 N N . VAL A 1 84 ? 13.269 -0.812 6.346 1.00 94.19 84 VAL A N 1
ATOM 617 C CA . VAL A 1 84 ? 13.769 -1.370 7.618 1.00 94.19 84 VAL A CA 1
ATOM 618 C C . VAL A 1 84 ? 14.422 -2.752 7.434 1.00 94.19 84 VAL A C 1
ATOM 620 O O . VAL A 1 84 ? 15.111 -3.224 8.332 1.00 94.19 84 VAL A O 1
ATOM 623 N N . GLY A 1 85 ? 14.268 -3.393 6.271 1.00 94.81 85 GLY A N 1
ATOM 624 C CA . GLY A 1 85 ? 14.955 -4.644 5.945 1.00 94.81 85 GLY A CA 1
ATOM 625 C C . GLY A 1 85 ? 14.342 -5.895 6.582 1.00 94.81 85 GLY A C 1
ATOM 626 O O . GLY A 1 85 ? 15.068 -6.777 7.035 1.00 94.81 85 GLY A O 1
ATOM 627 N N . TYR A 1 86 ? 13.013 -6.010 6.608 1.00 96.19 86 TYR A N 1
ATOM 628 C CA . TYR A 1 86 ? 12.345 -7.275 6.926 1.00 96.19 86 TYR A CA 1
ATOM 629 C C . TYR A 1 86 ? 12.790 -8.380 5.947 1.00 96.19 86 TYR A C 1
ATOM 631 O O . TYR A 1 86 ? 13.010 -8.119 4.765 1.00 96.19 86 TYR A O 1
ATOM 639 N N . GLY A 1 87 ? 12.939 -9.619 6.423 1.00 94.06 87 GLY A N 1
ATOM 640 C CA . GLY A 1 87 ? 13.411 -10.731 5.587 1.00 94.06 87 GLY A CA 1
ATOM 641 C C . GLY A 1 87 ? 12.474 -11.053 4.412 1.00 94.06 87 GLY A C 1
ATOM 642 O O . GLY A 1 87 ? 11.289 -10.733 4.452 1.00 94.06 87 GLY A O 1
ATOM 643 N N . GLY A 1 88 ? 12.987 -11.738 3.382 1.00 88.75 88 GLY A N 1
ATOM 644 C CA . GLY A 1 88 ? 12.250 -12.024 2.134 1.00 88.75 88 GLY A CA 1
ATOM 645 C C . GLY A 1 88 ? 10.967 -12.858 2.284 1.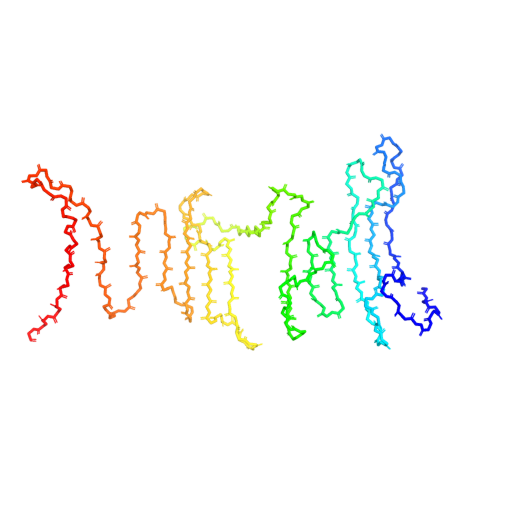00 88.75 88 GLY A C 1
ATOM 646 O O . GLY A 1 88 ? 10.130 -12.871 1.382 1.00 88.75 88 GLY A O 1
ATOM 647 N N . SER A 1 89 ? 10.776 -13.515 3.431 1.00 93.06 89 SER A N 1
ATOM 648 C CA . SER A 1 89 ? 9.522 -14.199 3.777 1.00 93.06 89 SER A CA 1
ATOM 649 C C . SER A 1 89 ? 8.381 -13.234 4.120 1.00 93.06 89 SER A C 1
ATOM 651 O O . SER A 1 89 ? 7.220 -13.637 4.113 1.00 93.06 89 SER A O 1
ATOM 653 N N . SER A 1 90 ? 8.686 -11.969 4.413 1.00 95.56 90 SER A N 1
ATOM 654 C CA . SER A 1 90 ? 7.693 -10.928 4.670 1.00 95.56 90 SER A CA 1
ATOM 655 C C . SER A 1 90 ? 7.156 -10.328 3.367 1.00 95.56 90 SER A C 1
ATOM 657 O O . SER A 1 90 ? 7.748 -10.449 2.291 1.00 95.56 90 SER A O 1
ATOM 659 N N . LYS A 1 91 ? 6.008 -9.657 3.470 1.00 96.38 91 LYS A N 1
ATOM 660 C CA . LYS A 1 91 ? 5.500 -8.739 2.448 1.00 96.38 91 LYS A CA 1
ATOM 661 C C . LYS A 1 91 ? 5.285 -7.393 3.104 1.00 96.38 91 LYS A C 1
ATOM 663 O O . LYS A 1 91 ? 4.669 -7.313 4.165 1.00 96.38 91 LYS A O 1
ATOM 668 N N . VAL A 1 92 ? 5.831 -6.354 2.493 1.00 97.69 92 VAL A N 1
ATOM 669 C CA . VAL A 1 92 ? 5.851 -5.013 3.064 1.00 97.69 92 VAL A CA 1
ATOM 670 C C . VAL A 1 92 ? 5.178 -4.044 2.106 1.00 97.69 92 VAL A C 1
ATOM 672 O O . VAL A 1 92 ? 5.539 -3.974 0.934 1.00 97.69 92 VAL A O 1
ATOM 675 N N . LEU A 1 93 ? 4.236 -3.260 2.629 1.00 97.56 93 LEU A N 1
ATOM 676 C CA . LEU A 1 93 ? 3.787 -2.021 2.005 1.00 97.56 93 LEU A CA 1
ATOM 677 C C . LEU A 1 93 ? 4.553 -0.863 2.649 1.00 97.56 93 LEU A C 1
ATOM 679 O O . LEU A 1 93 ? 4.464 -0.646 3.854 1.00 97.56 93 LEU A O 1
ATOM 683 N N . SER A 1 94 ? 5.335 -0.134 1.860 1.00 97.56 94 SER A N 1
ATOM 684 C CA . SER A 1 94 ? 6.052 1.067 2.293 1.00 97.56 94 SER A CA 1
ATOM 685 C C . SER A 1 94 ? 5.409 2.301 1.678 1.00 97.56 94 SER A C 1
ATOM 687 O O . SER A 1 94 ? 5.340 2.412 0.457 1.00 97.56 94 SER A O 1
ATOM 689 N N . LEU A 1 95 ? 4.971 3.237 2.516 1.00 97.19 95 LEU A N 1
ATOM 690 C CA . LEU A 1 95 ? 4.486 4.551 2.096 1.00 97.19 95 LEU A CA 1
ATOM 691 C C . LEU A 1 95 ? 5.570 5.583 2.416 1.00 97.19 95 LEU A C 1
ATOM 693 O O . LEU A 1 95 ? 6.093 5.588 3.532 1.00 97.19 95 LEU A O 1
ATOM 697 N N . LYS A 1 96 ? 5.928 6.429 1.447 1.00 95.38 96 LYS A N 1
ATOM 698 C CA . LYS A 1 96 ? 6.922 7.492 1.625 1.00 95.38 96 LYS A CA 1
ATOM 699 C C . LYS A 1 96 ? 6.442 8.799 0.996 1.00 95.38 96 LYS A C 1
ATOM 701 O O . LYS A 1 96 ? 5.977 8.818 -0.138 1.00 95.38 96 LYS A O 1
ATOM 706 N N . ALA A 1 97 ? 6.578 9.894 1.739 1.00 95.31 97 ALA A N 1
ATOM 707 C CA . ALA A 1 97 ? 6.221 11.222 1.266 1.00 95.31 97 ALA A CA 1
ATOM 708 C C . ALA A 1 97 ? 7.248 11.729 0.242 1.00 95.31 97 ALA A C 1
ATOM 710 O O . ALA A 1 97 ? 8.436 11.406 0.315 1.00 95.31 97 ALA A O 1
ATOM 711 N N . ASN A 1 98 ? 6.793 12.567 -0.691 1.00 87.81 98 ASN A N 1
ATOM 712 C CA . ASN A 1 98 ? 7.610 13.032 -1.819 1.00 87.81 98 ASN A CA 1
ATOM 713 C C . ASN A 1 98 ? 8.616 14.138 -1.449 1.00 87.81 98 ASN A C 1
ATOM 715 O O . ASN A 1 98 ? 9.492 14.459 -2.249 1.00 87.81 98 ASN A O 1
ATOM 719 N N . SER A 1 99 ? 8.492 14.744 -0.267 1.00 89.50 99 SER A N 1
ATOM 720 C CA . SER A 1 99 ? 9.339 15.855 0.173 1.00 89.50 99 SER A CA 1
ATOM 721 C C . SER A 1 99 ? 9.504 15.882 1.690 1.00 89.50 99 SER A C 1
ATOM 723 O O . SER A 1 99 ? 8.699 15.322 2.434 1.00 89.50 99 SER A O 1
ATOM 725 N N . SER A 1 100 ? 10.538 16.587 2.154 1.00 93.44 100 SER A N 1
ATOM 726 C CA . SER A 1 100 ? 10.689 16.921 3.573 1.00 93.44 100 SER A CA 1
ATOM 727 C C . SER A 1 100 ? 9.473 17.714 4.065 1.00 93.44 100 SER A C 1
ATOM 729 O O . SER A 1 100 ? 8.989 18.596 3.356 1.00 93.44 100 SER A O 1
ATOM 731 N N . GLY A 1 101 ? 8.962 17.370 5.248 1.00 94.56 101 GLY A N 1
ATOM 732 C CA . GLY A 1 101 ? 7.729 17.937 5.807 1.00 94.56 101 GLY A CA 1
ATOM 733 C C . GLY A 1 101 ? 6.432 17.366 5.222 1.00 94.56 101 GLY A C 1
ATOM 734 O O . GLY A 1 101 ? 5.360 17.730 5.689 1.00 94.56 101 GLY A O 1
ATOM 735 N N . GLY A 1 102 ? 6.511 16.479 4.225 1.00 94.69 102 GLY A N 1
ATOM 736 C CA . GLY A 1 102 ? 5.361 15.716 3.754 1.00 94.69 102 GLY A CA 1
ATOM 737 C C . GLY A 1 102 ? 5.064 14.524 4.665 1.00 94.69 102 GLY A C 1
ATOM 738 O O . GLY A 1 102 ? 5.962 13.961 5.292 1.00 94.69 102 GLY A O 1
ATOM 739 N N . GLU A 1 103 ? 3.804 14.107 4.689 1.00 96.31 103 GLU A N 1
ATOM 740 C CA . GLU A 1 103 ? 3.322 13.000 5.512 1.00 96.31 103 GLU A CA 1
ATOM 741 C C . GLU A 1 103 ? 2.839 11.843 4.637 1.00 96.31 103 GLU A C 1
ATOM 743 O O . GLU A 1 103 ? 2.397 12.028 3.502 1.00 96.31 103 GLU A O 1
ATOM 748 N N . CYS A 1 104 ? 2.934 10.628 5.172 1.00 95.31 104 CYS A N 1
ATOM 749 C CA . CYS A 1 104 ? 2.265 9.469 4.596 1.00 95.31 104 CYS A CA 1
ATOM 750 C C . CYS A 1 104 ? 0.967 9.252 5.349 1.00 95.31 104 CYS A C 1
ATOM 752 O O . CYS A 1 104 ? 0.980 9.159 6.575 1.00 95.31 104 CYS A O 1
ATOM 754 N N . VAL A 1 105 ? -0.128 9.119 4.615 1.00 96.38 105 VAL A N 1
ATOM 755 C CA . VAL A 1 105 ? -1.448 8.898 5.196 1.00 96.38 105 VAL A CA 1
ATOM 756 C C . VAL A 1 105 ? -1.967 7.551 4.712 1.00 96.38 105 VAL A C 1
ATOM 758 O O . VAL A 1 105 ? -1.985 7.284 3.511 1.00 96.38 105 VAL A O 1
ATOM 761 N N . LEU A 1 106 ? -2.384 6.702 5.651 1.00 95.19 106 LEU A N 1
ATOM 762 C CA . LEU A 1 106 ? -3.271 5.579 5.365 1.00 95.19 106 LEU A CA 1
ATOM 763 C C . LEU A 1 106 ? -4.685 6.015 5.738 1.00 95.19 106 LEU A C 1
ATOM 765 O O . LEU A 1 106 ? -5.048 6.020 6.912 1.00 95.19 106 LEU A O 1
ATOM 769 N N . GLU A 1 107 ? -5.457 6.413 4.736 1.00 96.69 107 GLU A N 1
ATOM 770 C CA . GLU A 1 107 ? -6.844 6.824 4.918 1.00 96.69 107 GLU A CA 1
ATOM 771 C C . GLU A 1 107 ? -7.773 5.626 4.698 1.00 96.69 107 GLU A C 1
ATOM 773 O O . GLU A 1 107 ? -7.706 4.950 3.670 1.00 96.69 107 GLU A O 1
ATOM 778 N N . LEU A 1 108 ? -8.633 5.346 5.678 1.00 95.12 108 LEU A N 1
ATOM 779 C CA . LEU A 1 108 ? -9.657 4.306 5.605 1.00 95.12 108 LEU A CA 1
ATOM 780 C C . LEU A 1 108 ? -11.022 4.983 5.737 1.00 95.12 108 LEU A C 1
ATOM 782 O O . LEU A 1 108 ? -11.333 5.535 6.790 1.00 95.12 108 LEU A O 1
ATOM 786 N N . ILE A 1 109 ? -11.813 4.953 4.664 1.00 94.88 109 ILE A N 1
ATOM 787 C CA . ILE A 1 109 ? -13.138 5.580 4.603 1.00 94.88 109 ILE A CA 1
ATOM 788 C C . ILE A 1 109 ? -14.194 4.485 4.455 1.00 94.88 109 ILE A C 1
ATOM 790 O O . ILE A 1 109 ? -14.442 3.983 3.359 1.00 94.88 109 ILE A O 1
ATOM 794 N N . GLY A 1 110 ? -14.818 4.102 5.564 1.00 94.31 110 G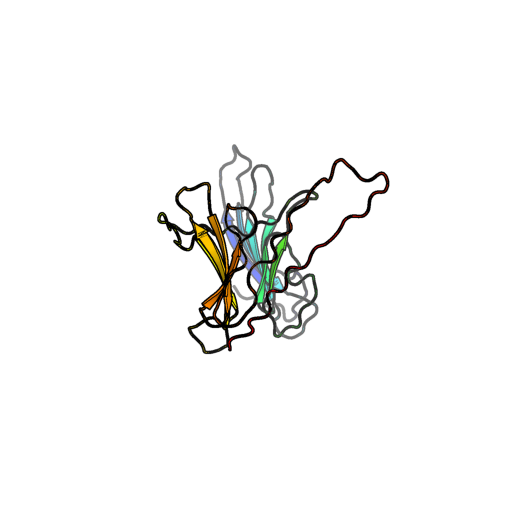LY A N 1
ATOM 795 C CA . GLY A 1 110 ? -16.016 3.267 5.560 1.00 94.31 110 GLY A CA 1
ATOM 796 C C . GLY A 1 110 ? -17.279 4.109 5.395 1.00 94.31 110 GLY A C 1
ATOM 797 O O . GLY A 1 110 ? -17.350 5.245 5.852 1.00 94.31 110 GLY A O 1
ATOM 798 N N . LEU A 1 111 ? -18.300 3.534 4.759 1.00 93.69 111 LEU A N 1
ATOM 799 C CA . LEU A 1 111 ? -19.585 4.203 4.500 1.00 93.69 111 LEU A CA 1
ATOM 800 C C . LEU A 1 111 ? -20.589 4.074 5.660 1.00 93.69 111 LEU A C 1
ATOM 802 O O . LEU A 1 111 ? -21.751 4.453 5.520 1.00 93.69 111 LEU A O 1
ATOM 806 N N . GLY A 1 112 ? -20.150 3.515 6.790 1.00 90.81 112 GLY A N 1
ATOM 807 C CA . GLY A 1 112 ? -20.933 3.421 8.015 1.00 90.81 112 GLY A CA 1
ATOM 808 C C . GLY A 1 112 ? -21.407 4.790 8.507 1.00 90.81 112 GLY A C 1
ATOM 809 O O . GLY A 1 112 ? -20.618 5.733 8.587 1.00 90.81 112 GLY A O 1
ATOM 810 N N . ASN A 1 113 ? -22.692 4.908 8.839 1.00 91.12 113 ASN A N 1
ATOM 811 C CA . ASN A 1 113 ? -23.347 6.173 9.193 1.00 91.12 113 ASN A CA 1
ATOM 812 C C . ASN A 1 113 ? -24.138 6.118 10.519 1.00 91.12 113 ASN A C 1
ATOM 814 O O . ASN A 1 113 ? -24.694 7.122 10.961 1.00 91.12 113 ASN A O 1
ATOM 818 N N . ALA A 1 114 ? -24.183 4.965 11.184 1.00 93.31 114 ALA A N 1
ATOM 819 C CA . ALA A 1 114 ? -24.777 4.791 12.505 1.00 93.31 114 ALA A CA 1
ATOM 820 C C . ALA A 1 114 ? -23.709 4.704 13.612 1.00 93.31 114 ALA A C 1
ATOM 822 O O . ALA A 1 114 ? -22.528 4.463 13.348 1.00 93.31 114 ALA A O 1
ATOM 823 N N . ASP A 1 115 ? -24.125 4.892 14.871 1.00 93.12 115 ASP A N 1
ATOM 824 C CA . ASP A 1 115 ? -23.231 4.695 16.019 1.00 93.12 115 ASP A CA 1
ATOM 825 C C . ASP A 1 115 ? -22.692 3.257 16.048 1.00 93.12 115 ASP A C 1
ATOM 827 O O . ASP A 1 115 ? -23.451 2.293 15.962 1.00 93.12 115 ASP A O 1
ATOM 831 N N . ASN A 1 116 ? -21.380 3.131 16.252 1.00 91.50 116 ASN A N 1
ATOM 832 C CA . ASN A 1 116 ? -20.599 1.891 16.218 1.00 91.50 116 ASN A CA 1
ATOM 833 C C . ASN A 1 116 ? -20.411 1.255 14.835 1.00 91.50 116 ASN A C 1
ATOM 835 O O . ASN A 1 116 ? -19.822 0.173 14.763 1.00 91.50 116 ASN A O 1
ATOM 839 N N . ASP A 1 117 ? -20.822 1.906 13.744 1.00 94.56 117 ASP A N 1
ATOM 840 C CA . ASP A 1 117 ? -20.434 1.425 12.422 1.00 94.56 117 ASP A CA 1
ATOM 841 C C . ASP A 1 117 ? -18.910 1.501 12.259 1.00 94.56 117 ASP A C 1
ATOM 843 O O . ASP A 1 117 ? -18.268 2.490 12.621 1.00 94.56 117 ASP A O 1
ATOM 847 N N . GLN A 1 118 ? -18.317 0.451 11.693 1.00 94.81 118 GLN A N 1
ATOM 848 C CA . GLN A 1 118 ? -16.887 0.412 11.399 1.00 94.81 118 GLN A CA 1
ATOM 849 C C . GLN A 1 118 ? -16.570 1.316 10.207 1.00 94.81 118 GLN A C 1
ATOM 851 O O . GLN A 1 118 ? -17.143 1.164 9.129 1.00 94.81 118 GLN A O 1
ATOM 856 N N . VAL A 1 119 ? -15.616 2.226 10.396 1.00 94.69 119 VAL A N 1
ATOM 857 C CA . VAL A 1 119 ? -15.116 3.117 9.337 1.00 94.69 119 VAL A CA 1
ATOM 858 C C . VAL A 1 119 ? -13.712 2.738 8.862 1.00 94.69 119 VAL A C 1
ATOM 860 O O . VAL A 1 119 ? -13.322 3.088 7.756 1.00 94.69 119 VAL A O 1
ATOM 863 N N . GLY A 1 120 ? -12.970 1.959 9.651 1.00 96.44 120 GLY A N 1
ATOM 864 C CA . GLY A 1 120 ? -11.669 1.415 9.267 1.00 96.44 120 GLY A CA 1
ATOM 865 C C . GLY A 1 120 ? -11.223 0.313 10.222 1.00 96.44 120 GLY A C 1
ATOM 866 O O . GLY A 1 120 ? -11.537 0.360 11.411 1.00 96.44 120 GLY A O 1
ATOM 867 N N . VAL A 1 121 ? -10.509 -0.691 9.711 1.00 96.88 121 VAL A N 1
ATOM 868 C CA . VAL A 1 121 ? -10.072 -1.857 10.492 1.00 96.88 121 VAL A CA 1
ATOM 869 C C . VAL A 1 121 ? -8.657 -2.268 10.091 1.00 96.88 121 VAL A C 1
ATOM 871 O O . VAL A 1 121 ? -8.366 -2.424 8.908 1.00 96.88 121 VAL A O 1
ATOM 874 N N . LEU A 1 122 ? -7.800 -2.509 11.083 1.00 97.31 122 LEU A N 1
ATOM 875 C CA . LEU A 1 122 ? -6.550 -3.253 10.935 1.00 97.31 122 LEU A CA 1
ATOM 876 C C . LEU A 1 122 ? -6.707 -4.607 11.631 1.00 97.31 122 LEU A C 1
ATOM 878 O O . LEU A 1 122 ? -6.954 -4.655 12.835 1.00 97.31 122 LEU A O 1
ATOM 882 N N . ASN A 1 123 ? -6.546 -5.698 10.883 1.00 97.06 123 ASN A N 1
ATOM 883 C CA . ASN A 1 123 ? -6.702 -7.064 11.384 1.00 97.06 123 ASN A CA 1
ATOM 884 C C . ASN A 1 123 ? -5.359 -7.786 11.506 1.00 97.06 123 ASN A C 1
ATOM 886 O O . ASN A 1 123 ? -4.524 -7.725 10.605 1.00 97.06 123 ASN A O 1
ATOM 890 N N . PHE A 1 124 ? -5.208 -8.552 12.582 1.00 97.69 124 PHE A N 1
ATOM 891 C CA . PHE A 1 124 ? -4.101 -9.479 12.801 1.00 97.69 124 PHE A CA 1
ATOM 892 C C . PHE A 1 124 ? -4.647 -10.910 12.712 1.00 97.69 124 PHE A C 1
ATOM 894 O O . PHE A 1 124 ? -5.444 -11.322 13.554 1.00 97.69 124 PHE A O 1
ATOM 901 N N . MET A 1 125 ? -4.255 -11.652 11.673 1.00 96.00 125 MET A N 1
ATOM 902 C CA . MET A 1 125 ? -4.863 -12.935 11.282 1.00 96.00 125 MET A CA 1
ATOM 903 C C . MET A 1 125 ? -3.888 -14.111 11.430 1.00 96.00 125 MET A C 1
ATOM 905 O O . MET A 1 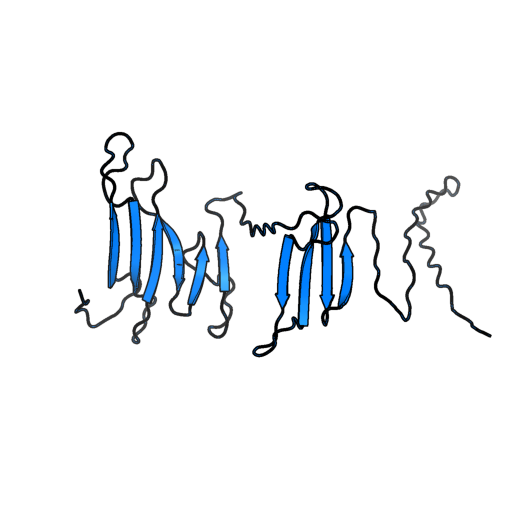125 ? -2.675 -13.929 11.351 1.00 96.00 125 MET A O 1
ATOM 909 N N . SER A 1 126 ? -4.431 -15.324 11.562 1.00 94.69 126 SER A N 1
ATOM 910 C CA . SER A 1 126 ? -3.694 -16.577 11.340 1.00 94.69 126 SER A CA 1
ATOM 911 C C . SER A 1 126 ? -3.920 -17.085 9.906 1.00 94.69 126 SER A C 1
ATOM 913 O O . SER A 1 126 ? -4.966 -16.814 9.321 1.00 94.69 126 SER A O 1
ATOM 915 N N . GLN A 1 127 ? -2.954 -17.824 9.346 1.00 91.44 127 GLN A N 1
ATOM 916 C CA . GLN A 1 127 ? -2.815 -18.152 7.911 1.00 91.44 127 GLN A CA 1
ATOM 917 C C . GLN A 1 127 ? -4.038 -18.816 7.244 1.00 91.44 127 GLN A C 1
ATOM 919 O O . GLN A 1 127 ? -4.160 -18.752 6.024 1.00 91.44 127 GLN A O 1
ATOM 924 N N . ALA A 1 128 ? -4.938 -19.438 8.001 1.00 88.75 128 ALA A N 1
ATOM 925 C CA . ALA A 1 128 ? -6.067 -20.193 7.454 1.00 88.75 128 ALA A CA 1
ATOM 926 C C . ALA A 1 128 ? -7.414 -19.852 8.113 1.00 88.75 128 ALA A C 1
ATOM 928 O O . ALA A 1 128 ? -8.387 -20.575 7.922 1.00 88.75 128 ALA A O 1
ATOM 929 N N . GLU A 1 129 ? -7.482 -18.763 8.880 1.00 91.56 129 GLU A N 1
ATOM 930 C CA . GLU A 1 129 ? -8.667 -18.425 9.668 1.00 91.56 129 GLU A CA 1
ATOM 931 C C . GLU A 1 129 ? -9.434 -17.245 9.070 1.00 91.56 129 GLU A C 1
ATOM 933 O O . GLU A 1 129 ? -8.848 -16.287 8.566 1.00 91.56 129 GLU A O 1
ATOM 938 N N . THR A 1 130 ? -10.762 -17.275 9.190 1.00 90.06 130 THR A N 1
ATOM 939 C CA . THR A 1 130 ? -11.627 -16.147 8.804 1.00 90.06 130 THR A CA 1
ATOM 940 C C . THR A 1 130 ? -11.816 -15.132 9.932 1.00 90.06 130 THR A C 1
ATOM 942 O O . THR A 1 130 ? -12.301 -14.030 9.687 1.00 90.06 130 THR A O 1
ATOM 945 N N . THR A 1 131 ? -11.433 -15.482 11.165 1.00 91.06 131 THR A N 1
ATOM 946 C CA . THR A 1 131 ? -11.585 -14.629 12.353 1.00 91.06 131 THR A CA 1
ATOM 947 C C . THR A 1 131 ? -10.235 -14.031 12.768 1.00 91.06 131 THR A C 1
ATOM 949 O O . THR A 1 131 ? -9.281 -14.788 12.968 1.00 91.06 131 THR A O 1
ATOM 952 N N . PRO A 1 132 ? -10.124 -12.700 12.948 1.00 95.12 132 PRO A N 1
ATOM 953 C CA . PRO A 1 132 ? -8.900 -12.079 13.450 1.00 95.12 132 PRO A CA 1
ATOM 954 C C . PRO A 1 132 ? -8.537 -12.524 14.871 1.00 95.12 132 PRO A C 1
ATOM 956 O O . PRO A 1 132 ? -9.388 -12.571 15.761 1.00 95.12 132 PRO A O 1
ATOM 959 N N . LEU A 1 133 ? -7.244 -12.773 15.108 1.00 96.19 133 LEU A N 1
ATOM 960 C CA . LEU A 1 133 ? -6.673 -12.962 16.448 1.00 96.19 133 LEU A CA 1
ATOM 961 C C . LEU A 1 133 ? -6.809 -11.675 17.271 1.00 96.19 133 LEU A C 1
ATOM 963 O O . LEU A 1 133 ? -7.142 -11.712 18.458 1.00 96.19 133 LEU A O 1
ATOM 967 N N . ALA A 1 134 ? -6.569 -10.540 16.616 1.00 97.88 134 ALA A N 1
ATOM 968 C CA . ALA A 1 134 ? -6.757 -9.209 17.163 1.00 97.88 134 ALA A CA 1
ATOM 969 C C . ALA A 1 134 ? -7.160 -8.223 16.064 1.00 97.88 134 ALA A C 1
ATOM 971 O O . ALA A 1 134 ? -6.919 -8.463 14.879 1.00 97.88 134 ALA A O 1
ATOM 972 N N . SER A 1 135 ? -7.744 -7.095 16.457 1.00 97.69 135 SER A N 1
ATOM 973 C CA . SER A 1 135 ? -8.026 -5.995 15.536 1.00 97.69 135 SER A CA 1
ATOM 974 C C . SER A 1 135 ? -7.949 -4.633 16.218 1.00 97.69 135 SER A C 1
ATOM 976 O O . SER A 1 135 ? -8.128 -4.520 17.432 1.00 97.69 135 SER A O 1
ATOM 978 N N . ILE A 1 136 ? -7.681 -3.604 15.417 1.00 97.56 136 ILE A N 1
ATOM 979 C CA . ILE A 1 136 ? -7.827 -2.195 15.783 1.00 97.56 136 ILE A CA 1
ATOM 980 C C . ILE A 1 136 ? -8.892 -1.615 14.865 1.00 97.56 136 ILE A C 1
ATOM 982 O O . ILE A 1 136 ? -8.768 -1.733 13.644 1.00 97.56 136 ILE A O 1
ATOM 986 N N . LYS A 1 137 ? -9.933 -1.002 15.426 1.00 96.19 137 LYS A N 1
ATOM 987 C CA . LYS A 1 137 ? -11.072 -0.518 14.640 1.00 96.19 137 LYS A CA 1
ATOM 988 C C . LYS A 1 137 ? -11.386 0.933 14.946 1.00 96.19 137 LYS A C 1
ATOM 990 O O . LYS A 1 137 ? -11.558 1.301 16.104 1.00 96.19 137 LYS A O 1
ATOM 995 N N . GLY A 1 138 ? -11.512 1.734 13.895 1.00 95.56 138 GLY A N 1
ATOM 996 C CA . GLY A 1 138 ? -12.191 3.020 13.950 1.00 95.56 138 GLY A CA 1
ATOM 997 C C . GLY A 1 138 ? -13.692 2.794 13.823 1.00 95.56 138 GLY A C 1
ATOM 998 O O . GLY A 1 138 ? -14.142 2.170 12.859 1.00 95.56 138 GLY A O 1
ATOM 999 N N . LEU A 1 139 ? -14.456 3.292 14.788 1.00 93.88 139 LEU A N 1
ATOM 1000 C CA . LEU A 1 139 ? -15.912 3.258 14.790 1.00 93.88 139 LEU A CA 1
ATOM 1001 C C . LEU A 1 139 ? -16.460 4.681 14.743 1.00 93.88 139 LEU A C 1
ATOM 1003 O O . LEU A 1 139 ? -15.936 5.579 15.406 1.00 93.88 139 LEU A O 1
ATOM 1007 N N . ARG A 1 140 ? -17.548 4.878 14.008 1.00 93.31 140 ARG A N 1
ATOM 1008 C CA . ARG A 1 140 ? -18.315 6.122 14.044 1.00 93.31 140 ARG A CA 1
ATOM 1009 C C . ARG A 1 140 ? -19.046 6.261 15.383 1.00 93.31 140 ARG A C 1
ATOM 1011 O O . ARG A 1 140 ? -19.410 5.262 16.009 1.00 93.31 140 ARG A O 1
ATOM 1018 N N . TYR A 1 141 ? -19.273 7.498 15.816 1.00 89.38 141 TYR A N 1
ATOM 1019 C CA . TYR A 1 141 ? -20.206 7.814 16.896 1.00 89.38 141 TYR A CA 1
ATOM 1020 C C . TYR A 1 141 ? -21.534 8.354 16.336 1.00 89.38 141 TYR A C 1
ATOM 1022 O O . TYR A 1 141 ? -21.995 7.923 15.282 1.00 89.38 141 TYR A O 1
ATOM 1030 N N . THR A 1 142 ? -22.181 9.292 17.027 1.00 87.81 142 THR A N 1
ATOM 1031 C CA . THR A 1 142 ? -23.471 9.861 16.612 1.00 87.81 142 THR A CA 1
ATOM 1032 C C . THR A 1 142 ? -23.357 10.970 15.553 1.00 87.81 142 THR A C 1
ATOM 1034 O O . THR A 1 142 ? -24.386 11.440 15.072 1.00 87.81 142 THR A O 1
ATOM 1037 N N . SER A 1 143 ? -22.143 11.386 15.159 1.00 88.50 143 SER A N 1
ATOM 1038 C CA . SER A 1 143 ? -21.897 12.384 14.100 1.00 88.50 143 SER A CA 1
ATOM 1039 C C . SER A 1 143 ? -20.695 12.027 13.216 1.00 88.50 143 SER A C 1
ATOM 1041 O O . SER A 1 143 ? -19.828 11.264 13.633 1.00 88.50 143 SER A O 1
ATOM 1043 N N . ASP A 1 144 ? -20.590 12.646 12.032 1.00 86.81 144 ASP A N 1
ATOM 1044 C CA . ASP A 1 144 ? -19.439 12.498 11.113 1.00 86.81 144 ASP A CA 1
ATOM 1045 C C . ASP A 1 144 ? -18.116 13.030 11.689 1.00 86.81 144 ASP A C 1
ATOM 1047 O O . ASP A 1 144 ? -17.038 12.742 11.181 1.00 86.81 144 ASP A O 1
ATOM 1051 N N . THR A 1 145 ? -18.193 13.834 12.748 1.00 89.62 145 THR A N 1
ATOM 1052 C CA . THR A 1 145 ? -17.047 14.489 13.389 1.00 89.62 145 THR A CA 1
ATOM 1053 C C . THR A 1 145 ? -16.648 13.837 14.710 1.00 89.62 145 THR A C 1
ATOM 1055 O O . THR A 1 145 ? -15.794 14.361 15.423 1.00 89.62 145 THR A O 1
ATOM 1058 N N . SER A 1 146 ? -17.272 12.712 15.069 1.00 89.75 146 SER A N 1
ATOM 1059 C CA . SER A 1 146 ? -16.984 11.991 16.305 1.00 89.75 146 SER A CA 1
ATOM 1060 C C . SER A 1 146 ? -16.858 10.488 16.071 1.00 89.75 146 SER A C 1
ATOM 1062 O O . SER A 1 146 ? -17.572 9.889 15.269 1.00 89.75 146 SER A O 1
ATOM 1064 N N . GLY A 1 147 ? -15.931 9.864 16.795 1.00 91.44 147 GLY A N 1
ATOM 1065 C CA . GLY A 1 147 ? -15.632 8.447 16.640 1.00 91.44 147 GLY A CA 1
ATOM 1066 C C . GLY A 1 147 ? -15.010 7.831 17.884 1.00 91.44 147 GLY A C 1
ATOM 1067 O O . GLY A 1 147 ? -14.747 8.509 18.879 1.00 91.44 147 GLY A O 1
ATOM 1068 N N . LYS A 1 148 ? -14.805 6.520 17.808 1.00 91.19 148 LYS A N 1
ATOM 1069 C CA . LYS A 1 148 ? -14.170 5.683 18.825 1.00 91.19 148 LYS A CA 1
ATOM 1070 C C . LYS A 1 148 ? -13.054 4.878 18.161 1.00 91.19 148 LYS A C 1
ATOM 1072 O O . LYS A 1 148 ? -13.181 4.489 17.002 1.00 91.19 148 LYS A O 1
ATOM 1077 N N . LEU A 1 149 ? -11.999 4.573 18.905 1.00 94.00 149 LEU A N 1
ATOM 1078 C CA . LEU A 1 149 ? -10.994 3.584 18.524 1.00 94.00 149 LEU A CA 1
ATOM 1079 C C . LEU A 1 149 ? -11.087 2.398 19.481 1.00 94.00 149 LEU A C 1
ATOM 1081 O O . LEU A 1 149 ? -11.006 2.586 20.696 1.00 94.00 149 LEU A O 1
ATOM 1085 N N . THR A 1 150 ? -11.244 1.185 18.960 1.00 93.50 150 THR A N 1
ATOM 1086 C CA . THR A 1 150 ? -11.289 -0.036 19.773 1.00 93.50 150 THR A CA 1
ATOM 1087 C C . THR A 1 150 ? -10.104 -0.943 19.476 1.00 93.50 150 THR A C 1
ATOM 1089 O O . THR A 1 150 ? -9.603 -1.001 18.352 1.00 93.50 150 THR A O 1
ATOM 1092 N N . PHE A 1 151 ? -9.662 -1.661 20.508 1.00 95.12 151 PHE A N 1
ATOM 1093 C CA . PHE A 1 151 ? -8.704 -2.756 20.420 1.00 95.12 151 PHE A CA 1
ATOM 1094 C C . PHE A 1 151 ? -9.415 -4.038 20.836 1.00 95.12 151 PHE A C 1
ATOM 1096 O O . PHE A 1 151 ? -9.924 -4.137 21.957 1.00 95.12 151 PHE A O 1
ATOM 1103 N N . GLU A 1 152 ? -9.439 -5.025 19.949 1.00 95.31 152 GLU A N 1
ATOM 1104 C CA . GLU A 1 152 ? -10.114 -6.298 20.181 1.00 95.31 152 GLU A CA 1
ATOM 1105 C C . GLU A 1 152 ? -9.131 -7.466 20.140 1.00 95.31 152 GLU A C 1
ATOM 1107 O O . GLU A 1 152 ? -8.219 -7.486 19.313 1.00 95.31 152 GLU A O 1
ATOM 1112 N N . THR A 1 153 ? -9.356 -8.474 20.985 1.00 95.69 153 THR A N 1
ATOM 1113 C CA . THR A 1 153 ? -8.685 -9.781 20.907 1.00 95.69 153 THR A CA 1
ATOM 1114 C C . THR A 1 153 ? -9.715 -10.895 20.955 1.00 95.69 153 THR A C 1
ATOM 1116 O O . THR A 1 153 ? -10.678 -10.824 21.721 1.00 95.69 153 THR A O 1
ATOM 1119 N N . SER A 1 154 ? -9.529 -11.919 20.118 1.00 92.69 154 SER A N 1
ATOM 1120 C CA . SER A 1 154 ? -10.481 -13.030 19.967 1.00 92.69 154 SER A CA 1
ATOM 1121 C C . SER A 1 154 ? -11.921 -12.546 19.728 1.00 92.69 154 SER A C 1
ATOM 1123 O O . SER A 1 154 ? -12.854 -13.050 20.347 1.00 92.69 154 SER A O 1
ATOM 1125 N N . ALA A 1 155 ? -12.085 -11.534 18.866 1.00 89.62 155 ALA A N 1
ATOM 1126 C CA . ALA A 1 155 ? -13.360 -10.868 18.560 1.00 89.62 155 ALA A CA 1
ATOM 1127 C C . ALA A 1 155 ? -14.085 -10.231 19.769 1.00 89.62 155 ALA A C 1
ATOM 1129 O O . ALA A 1 155 ? -15.297 -10.024 19.734 1.00 89.62 155 ALA A O 1
ATOM 1130 N N . VAL A 1 156 ? -13.353 -9.908 20.839 1.00 91.56 156 VAL A N 1
ATOM 1131 C CA . VAL A 1 156 ? -13.880 -9.222 22.025 1.00 91.56 156 VAL A CA 1
ATOM 1132 C C . VAL A 1 156 ? -13.145 -7.904 22.219 1.00 91.56 156 VAL A C 1
ATOM 1134 O O . VAL A 1 156 ? -11.915 -7.880 22.276 1.00 91.56 156 VAL A O 1
ATOM 1137 N N . GLU A 1 157 ? -13.891 -6.811 22.375 1.00 92.19 157 GLU A N 1
ATOM 1138 C CA . GLU A 1 157 ? -13.338 -5.509 22.750 1.00 92.19 157 GLU A CA 1
ATOM 1139 C C . GLU A 1 157 ? -12.647 -5.577 24.113 1.00 92.19 157 GLU A C 1
ATOM 1141 O O . GLU A 1 157 ? -13.246 -5.968 25.116 1.00 92.19 157 GLU A O 1
ATOM 1146 N N . ARG A 1 158 ? -11.363 -5.205 24.138 1.00 88.81 158 ARG A N 1
ATOM 1147 C CA . ARG A 1 158 ? -10.533 -5.182 25.347 1.00 88.81 158 ARG A CA 1
ATOM 1148 C C . ARG A 1 158 ? -10.244 -3.776 25.848 1.00 88.81 158 ARG A C 1
ATOM 1150 O O . ARG A 1 158 ? -10.075 -3.588 27.052 1.00 88.81 158 ARG A O 1
ATOM 1157 N N . MET A 1 159 ? -10.170 -2.815 24.931 1.00 89.69 159 MET A N 1
ATOM 1158 C CA . MET A 1 159 ? -9.924 -1.406 25.215 1.00 89.69 159 MET A CA 1
ATOM 1159 C C . MET A 1 159 ? -10.667 -0.535 24.203 1.00 89.69 159 MET A C 1
ATOM 1161 O O . MET A 1 159 ? -10.720 -0.859 23.017 1.00 89.69 159 MET A O 1
ATOM 1165 N N . ARG A 1 160 ? -11.180 0.601 24.677 1.00 88.81 160 ARG A N 1
ATOM 1166 C CA . ARG A 1 160 ? -11.813 1.639 23.868 1.00 88.81 160 ARG A CA 1
ATOM 1167 C C . ARG A 1 160 ? -11.241 3.000 24.240 1.00 88.81 160 ARG A C 1
ATOM 1169 O O . ARG A 1 160 ? -11.042 3.290 25.414 1.00 88.81 160 ARG A O 1
ATOM 1176 N N . ILE A 1 161 ? -10.994 3.822 23.231 1.00 89.44 161 ILE A N 1
ATOM 1177 C CA . ILE A 1 161 ? -10.761 5.258 23.358 1.00 89.44 161 ILE A CA 1
ATOM 1178 C C . ILE A 1 161 ? -11.951 5.924 22.677 1.00 89.44 161 ILE A C 1
ATOM 1180 O O . ILE A 1 161 ? -12.132 5.774 21.470 1.00 89.44 161 ILE A O 1
ATOM 1184 N N . ASP A 1 162 ? -12.795 6.598 23.448 1.00 85.19 162 ASP A N 1
ATOM 1185 C CA . ASP A 1 162 ? -13.943 7.338 22.930 1.00 85.19 162 ASP A CA 1
ATOM 1186 C C . ASP A 1 162 ? -13.728 8.853 23.054 1.00 85.19 162 ASP A C 1
ATOM 1188 O O . ASP A 1 162 ? -12.662 9.326 23.452 1.00 85.19 162 ASP A O 1
ATOM 1192 N N . ASN A 1 163 ? -14.736 9.628 22.659 1.00 79.06 163 ASN A N 1
ATOM 1193 C CA . ASN A 1 163 ? -14.719 11.087 22.724 1.00 79.06 163 ASN A CA 1
ATOM 1194 C C . ASN A 1 163 ? -15.023 11.641 24.132 1.00 79.06 163 ASN A C 1
ATOM 1196 O O . ASN A 1 163 ? -15.322 12.830 24.263 1.00 79.06 163 ASN A O 1
ATOM 1200 N N . THR A 1 164 ? -14.949 10.807 25.175 1.00 70.31 164 THR A N 1
ATOM 1201 C CA . THR A 1 164 ? -15.102 11.201 26.579 1.00 70.31 164 THR A CA 1
ATOM 1202 C C . THR A 1 164 ? -13.778 11.041 27.348 1.00 70.31 164 THR A C 1
ATOM 1204 O O . THR A 1 164 ? -12.872 10.331 26.907 1.00 70.31 164 THR A O 1
ATOM 1207 N N . PRO A 1 165 ? -13.587 11.730 28.490 1.00 57.44 165 PRO A N 1
ATOM 1208 C CA . PRO A 1 165 ? -12.364 11.598 29.280 1.00 57.44 165 PRO A CA 1
ATOM 1209 C C . PRO A 1 165 ? -12.179 10.160 29.804 1.00 57.44 165 PRO A C 1
ATOM 1211 O O . PRO A 1 165 ? -12.989 9.708 30.602 1.00 57.44 165 PRO A O 1
ATOM 1214 N N . ILE A 1 166 ? -11.108 9.484 29.354 1.00 57.47 166 ILE A N 1
ATOM 1215 C CA . ILE A 1 166 ? -10.556 8.175 29.785 1.00 57.47 166 ILE A CA 1
ATOM 1216 C C . ILE A 1 166 ? -11.573 7.182 30.391 1.00 57.47 166 ILE A C 1
ATOM 1218 O O . ILE A 1 166 ? -11.927 7.236 31.567 1.00 57.47 166 ILE A O 1
ATOM 1222 N N . CYS A 1 167 ? -11.951 6.174 29.602 1.00 54.06 167 CYS A N 1
ATOM 1223 C CA . CYS A 1 167 ? -12.730 5.024 30.051 1.00 54.06 167 CYS A CA 1
ATOM 1224 C C . CYS A 1 167 ? -12.037 3.721 29.617 1.00 54.06 167 CYS A C 1
ATOM 1226 O O . CYS A 1 167 ? -12.102 3.324 28.458 1.00 54.06 167 CYS A O 1
ATOM 1228 N N . PHE A 1 168 ? -11.352 3.045 30.544 1.00 54.16 168 PHE A N 1
ATOM 1229 C CA . PHE A 1 168 ? -10.892 1.668 30.333 1.00 54.16 168 PHE A CA 1
ATOM 1230 C C . PHE A 1 168 ? -12.008 0.706 30.742 1.00 54.16 168 PHE A C 1
ATOM 1232 O O . PHE A 1 168 ? -12.379 0.675 31.917 1.00 54.16 168 PHE A O 1
ATOM 1239 N N . VAL A 1 169 ? -12.516 -0.114 29.814 1.00 59.84 169 VAL A N 1
ATOM 1240 C CA . VAL A 1 169 ? -13.413 -1.225 30.168 1.00 59.84 169 VAL A CA 1
ATOM 1241 C C . VAL A 1 169 ? -13.152 -2.458 29.307 1.00 59.84 169 VAL A C 1
ATOM 1243 O O . VAL A 1 169 ? -13.199 -2.383 28.084 1.00 59.84 169 VAL A O 1
ATOM 1246 N N . SER A 1 170 ? -12.968 -3.607 29.963 1.00 50.84 170 SER A N 1
ATOM 1247 C CA . SER A 1 170 ? -13.645 -4.868 29.612 1.00 50.84 170 SER A CA 1
ATOM 1248 C C . SER A 1 170 ? -13.554 -5.878 30.785 1.00 50.84 170 SER A C 1
ATOM 1250 O O . SER A 1 170 ? -12.578 -5.898 31.526 1.00 50.84 170 SER A O 1
ATOM 1252 N N . SER A 1 171 ? -14.633 -6.641 31.017 1.00 47.91 171 SER A N 1
ATOM 1253 C CA . SER A 1 171 ? -15.006 -7.413 32.242 1.00 47.91 171 SER A CA 1
ATOM 1254 C C . SER A 1 171 ? -14.513 -8.900 32.255 1.00 47.91 171 SER A C 1
ATOM 1256 O O . SER A 1 171 ? -13.883 -9.271 31.264 1.00 47.91 171 SER A O 1
ATOM 1258 N N . PRO A 1 172 ? -14.786 -9.803 33.256 1.00 46.34 172 PRO A N 1
ATOM 1259 C CA . PRO A 1 172 ? -15.628 -9.695 34.465 1.00 46.34 172 PRO A CA 1
ATOM 1260 C C . PRO A 1 172 ? -14.912 -9.864 35.825 1.00 46.34 172 PRO A C 1
ATOM 1262 O O . PRO A 1 172 ? -15.561 -9.735 36.860 1.00 46.34 172 PRO A O 1
ATOM 1265 N N . PHE A 1 173 ? -13.596 -10.088 35.874 1.00 46.38 173 PHE A N 1
ATOM 1266 C CA . PHE A 1 173 ? -12.850 -10.181 37.137 1.00 46.38 173 PHE A CA 1
ATOM 1267 C C . PHE A 1 173 ? -11.792 -9.072 37.220 1.00 46.38 173 PHE A C 1
ATOM 1269 O O . PHE A 1 173 ? -10.764 -9.180 36.571 1.00 46.38 173 PHE A O 1
ATOM 1276 N N . LYS A 1 174 ? -12.090 -8.029 38.019 1.00 43.88 174 LYS A N 1
ATOM 1277 C CA . LYS A 1 174 ? -11.202 -6.990 38.609 1.00 43.88 174 LYS A CA 1
ATOM 1278 C C . LYS A 1 174 ? -10.099 -6.400 37.697 1.00 43.88 174 LYS A C 1
ATOM 1280 O O . LYS A 1 174 ? -9.151 -7.070 37.330 1.00 43.88 174 LYS A O 1
ATOM 1285 N N . LEU A 1 175 ? -10.087 -5.098 37.413 1.00 42.44 175 LEU A N 1
ATOM 1286 C CA . LEU A 1 175 ? -9.972 -4.025 38.405 1.00 42.44 175 LEU A CA 1
ATOM 1287 C C . LEU A 1 175 ? -10.800 -2.801 37.969 1.00 42.44 175 LEU A C 1
ATOM 1289 O O . LEU A 1 175 ? -10.645 -2.282 36.866 1.00 42.44 175 LEU A O 1
ATOM 1293 N N . LYS A 1 176 ? -11.684 -2.356 38.864 1.00 50.31 176 LYS A N 1
ATOM 1294 C CA . LYS A 1 176 ? -12.495 -1.140 38.751 1.00 50.31 176 LYS A CA 1
ATOM 1295 C C . LYS A 1 176 ? -11.594 0.103 38.804 1.00 50.31 176 LYS A C 1
ATOM 1297 O O . LYS A 1 176 ? -10.847 0.256 39.759 1.00 50.31 176 LYS A O 1
ATOM 1302 N N . PHE A 1 177 ? -11.728 0.967 37.798 1.00 50.91 177 PHE A N 1
ATOM 1303 C CA . PHE A 1 177 ? -11.474 2.416 37.809 1.00 50.91 177 PHE A CA 1
ATOM 1304 C C . PHE A 1 177 ? -10.223 2.914 38.562 1.00 50.91 177 PHE A C 1
ATOM 13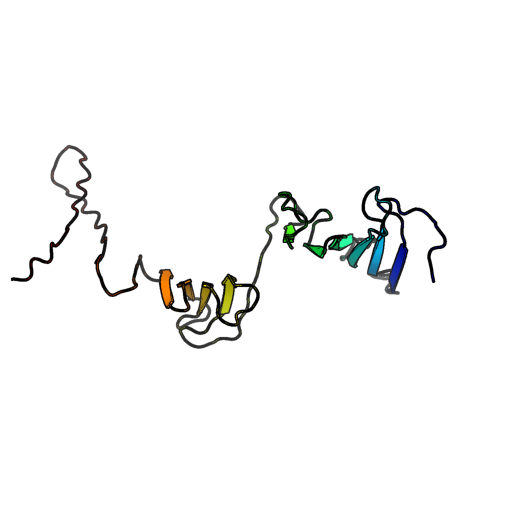06 O O . PHE A 1 177 ? -10.263 3.163 39.765 1.00 50.91 177 PHE A O 1
ATOM 1313 N N . LEU A 1 178 ? -9.144 3.221 37.833 1.00 46.56 178 LEU A N 1
ATOM 1314 C CA . LEU A 1 178 ? -8.190 4.230 38.301 1.00 46.56 178 LEU A CA 1
ATOM 1315 C C . LEU A 1 178 ? -8.748 5.621 37.957 1.00 46.56 178 LEU A C 1
ATOM 1317 O O . LEU A 1 178 ? -8.448 6.170 36.900 1.00 46.56 178 LEU A O 1
ATOM 1321 N N . THR A 1 179 ? -9.575 6.196 38.832 1.00 47.28 179 THR A N 1
ATOM 1322 C CA . THR A 1 179 ? -9.935 7.620 38.741 1.00 47.28 179 THR A CA 1
ATOM 1323 C C . THR A 1 179 ? -8.807 8.444 39.362 1.00 47.28 179 THR A C 1
ATOM 1325 O O . THR A 1 179 ? -8.679 8.513 40.584 1.00 47.28 179 THR A O 1
ATOM 1328 N N . LEU A 1 180 ? -7.965 9.065 38.534 1.00 49.38 180 LEU A N 1
ATOM 1329 C CA . LEU A 1 180 ? -6.973 10.051 38.977 1.00 49.38 180 LEU A CA 1
ATOM 1330 C C . LEU A 1 180 ? -7.667 11.401 39.215 1.00 49.38 180 LEU A C 1
ATOM 1332 O O . LEU A 1 180 ? -7.774 12.225 38.311 1.00 49.38 180 LEU A O 1
ATOM 1336 N N . THR A 1 181 ? -8.152 11.634 40.436 1.00 46.75 181 THR A N 1
ATOM 1337 C CA . THR A 1 181 ? -8.662 12.951 40.846 1.00 46.75 181 THR A CA 1
ATOM 1338 C C . THR A 1 181 ? -7.512 13.805 41.378 1.00 46.75 181 THR A C 1
ATOM 1340 O O . THR A 1 181 ? -6.996 13.552 42.465 1.00 46.75 181 THR A O 1
ATOM 1343 N N . PHE A 1 182 ? -7.123 14.853 40.650 1.00 48.06 182 PHE A N 1
ATOM 1344 C CA . PHE A 1 182 ? -6.196 15.864 41.164 1.00 48.06 182 PHE A CA 1
ATOM 1345 C C . PHE A 1 182 ? -6.935 16.783 42.145 1.00 48.06 182 PHE A C 1
ATOM 1347 O O . PHE A 1 182 ? -7.599 17.735 41.737 1.00 48.06 182 PHE A O 1
ATOM 1354 N N . ILE A 1 183 ? -6.836 16.521 43.450 1.00 48.84 183 ILE A N 1
ATOM 1355 C CA . ILE A 1 183 ? -7.308 17.471 44.464 1.00 48.84 183 ILE A CA 1
ATOM 1356 C C . ILE A 1 183 ? -6.187 18.483 44.711 1.00 48.84 183 ILE A C 1
ATOM 1358 O O . ILE A 1 183 ? -5.178 18.166 45.338 1.00 48.84 183 ILE A O 1
ATOM 1362 N N . LYS A 1 184 ? -6.357 19.726 44.250 1.00 44.88 184 LYS A N 1
ATOM 1363 C CA . LYS A 1 184 ? -5.533 20.844 44.723 1.00 44.88 184 LYS A CA 1
ATOM 1364 C C . LYS A 1 184 ? -5.982 21.171 46.150 1.00 44.88 184 LYS A C 1
ATOM 1366 O O . LYS A 1 184 ? -6.985 21.857 46.326 1.00 44.88 184 LYS A O 1
ATOM 1371 N N . SER A 1 185 ? -5.295 20.659 47.173 1.00 49.31 185 SER A N 1
ATOM 1372 C CA . SER A 1 185 ? -5.575 21.075 48.551 1.00 49.31 185 SER A CA 1
ATOM 1373 C C . SER A 1 185 ? -4.967 22.464 48.776 1.00 49.31 185 SER A C 1
ATOM 1375 O O . SER A 1 185 ? -3.787 22.701 48.527 1.00 49.31 185 SER A O 1
ATOM 1377 N N . SER A 1 186 ? -5.786 23.432 49.183 1.00 50.53 186 SER A N 1
ATOM 1378 C CA . SER A 1 186 ? -5.361 24.826 49.356 1.00 50.53 186 SER A CA 1
ATOM 1379 C C . SER A 1 186 ? -4.663 25.105 50.694 1.00 50.53 186 SER A C 1
ATOM 1381 O O . SER A 1 186 ? -4.351 26.259 50.958 1.00 50.53 186 SER A O 1
ATOM 1383 N N . ASN A 1 187 ? -4.418 24.092 51.541 1.00 47.75 187 ASN A N 1
ATOM 1384 C CA . ASN A 1 187 ? -4.135 24.307 52.970 1.00 47.75 187 ASN A CA 1
ATOM 1385 C C . ASN A 1 187 ? -2.908 23.586 53.568 1.00 47.75 187 ASN A C 1
ATOM 1387 O O . ASN A 1 187 ? -2.814 23.516 54.788 1.00 47.7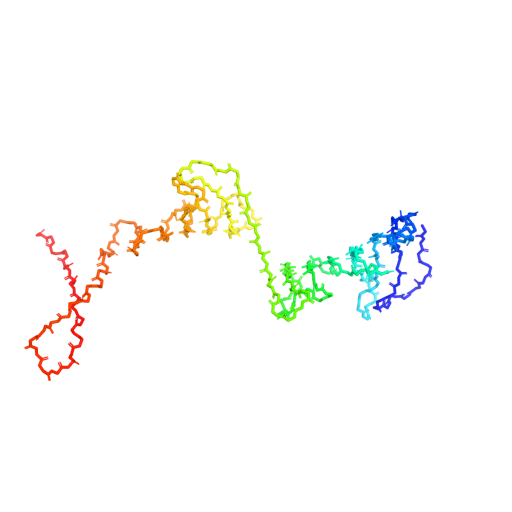5 187 ASN A O 1
ATOM 1391 N N . PHE A 1 188 ? -1.931 23.105 52.793 1.00 47.28 188 PHE A N 1
ATOM 1392 C CA . PHE A 1 188 ? -0.659 22.640 53.380 1.00 47.28 188 PHE A CA 1
ATOM 1393 C C . PHE A 1 188 ? 0.558 23.161 52.605 1.00 47.28 188 PHE A C 1
ATOM 1395 O O . PHE A 1 188 ? 0.701 22.940 51.407 1.00 47.28 188 PHE A O 1
ATOM 1402 N N . GLY A 1 189 ? 1.428 23.887 53.312 1.00 44.62 189 GLY A N 1
ATOM 1403 C CA . GLY A 1 189 ? 2.556 24.667 52.788 1.00 44.62 189 GLY A CA 1
ATOM 1404 C C . GLY A 1 189 ? 3.782 23.882 52.312 1.00 44.62 189 GLY A C 1
ATOM 1405 O O . GLY A 1 189 ? 4.884 24.408 52.383 1.00 44.62 189 GLY A O 1
ATOM 1406 N N . VAL A 1 190 ? 3.624 22.661 51.810 1.00 48.94 190 VAL A N 1
ATOM 1407 C CA . VAL A 1 190 ? 4.667 21.940 51.064 1.00 48.94 190 VAL A CA 1
ATOM 1408 C C . VAL A 1 190 ? 3.978 21.044 50.041 1.00 48.94 190 VAL A C 1
ATOM 1410 O O . VAL A 1 190 ? 3.073 20.289 50.386 1.00 48.94 190 VAL A O 1
ATOM 1413 N N . ALA A 1 191 ? 4.366 21.162 48.772 1.00 43.41 191 ALA A N 1
ATOM 1414 C CA . ALA A 1 191 ? 3.776 20.414 47.669 1.00 43.41 191 ALA A CA 1
ATOM 1415 C C . ALA A 1 191 ? 4.083 18.912 47.798 1.00 43.41 191 ALA A C 1
ATOM 1417 O O . ALA A 1 191 ? 5.070 18.421 47.258 1.00 43.41 191 ALA A O 1
ATOM 1418 N N . SER A 1 192 ? 3.236 18.175 48.511 1.00 48.66 192 SER A N 1
ATOM 1419 C CA . SER A 1 192 ? 3.144 16.725 48.395 1.00 48.66 192 SER A CA 1
ATOM 1420 C C . SER A 1 192 ? 1.913 16.388 47.556 1.00 48.66 192 SER A C 1
ATOM 1422 O O . SER A 1 192 ? 0.765 16.560 47.964 1.00 48.66 192 SER A O 1
ATOM 1424 N N . THR A 1 193 ? 2.145 15.926 46.330 1.00 47.47 193 THR A N 1
ATOM 1425 C CA . THR A 1 193 ? 1.128 15.251 45.524 1.00 47.47 193 THR A CA 1
ATOM 1426 C C . THR A 1 193 ? 0.789 13.930 46.212 1.00 47.47 193 THR A C 1
ATOM 1428 O O . THR A 1 193 ? 1.502 12.940 46.071 1.00 47.47 193 THR A O 1
ATOM 1431 N N . MET A 1 194 ? -0.285 13.901 47.004 1.00 48.12 194 MET A N 1
ATOM 1432 C CA . MET A 1 194 ? -0.818 12.639 47.516 1.00 48.12 194 MET A CA 1
ATOM 1433 C C . MET A 1 194 ? -1.487 11.877 46.370 1.00 48.12 194 MET A C 1
ATOM 1435 O O . MET A 1 194 ? -2.543 12.273 45.884 1.00 48.12 194 MET A O 1
ATOM 1439 N N . PHE A 1 195 ? -0.882 10.766 45.952 1.00 48.88 195 PHE A N 1
ATOM 1440 C CA . PHE A 1 195 ? -1.582 9.722 45.209 1.00 48.88 195 PHE A CA 1
ATOM 1441 C C . PHE A 1 195 ? -2.356 8.871 46.215 1.00 48.88 195 PHE A C 1
ATOM 1443 O O . PHE A 1 195 ? -1.755 8.128 46.988 1.00 48.88 195 PHE A O 1
ATOM 1450 N N . SER A 1 196 ? -3.684 8.966 46.230 1.00 50.09 196 SER A N 1
ATOM 1451 C CA . SER A 1 196 ? -4.511 8.018 46.978 1.00 50.09 196 SER A CA 1
ATOM 1452 C C . SER A 1 196 ? -4.933 6.874 46.055 1.00 50.09 196 SER A C 1
ATOM 1454 O O . SER A 1 196 ? -5.706 7.086 45.120 1.00 50.09 196 SER A O 1
ATOM 1456 N N . PHE A 1 197 ? -4.455 5.660 46.326 1.00 50.88 197 PHE A N 1
ATOM 1457 C CA . PHE A 1 197 ? -4.962 4.440 45.701 1.00 50.88 197 PHE A CA 1
ATOM 1458 C C . PHE A 1 197 ? -6.125 3.916 46.550 1.00 50.88 197 PHE A C 1
ATOM 1460 O O . PHE A 1 197 ? -5.900 3.343 47.612 1.00 50.88 197 PHE A O 1
ATOM 1467 N N . ASN A 1 198 ? -7.371 4.098 46.106 1.00 50.00 198 ASN A N 1
ATOM 1468 C CA . ASN A 1 198 ? -8.496 3.377 46.705 1.00 50.00 198 ASN A CA 1
ATOM 1469 C C . ASN A 1 198 ? -8.549 1.966 46.108 1.00 50.00 198 ASN A C 1
ATOM 1471 O O . ASN A 1 198 ? -9.238 1.713 45.125 1.00 50.00 198 ASN A O 1
ATOM 1475 N N . LEU A 1 199 ? -7.792 1.042 46.699 1.00 47.28 199 LEU A N 1
ATOM 1476 C CA . LEU A 1 199 ? -7.999 -0.386 46.485 1.00 47.28 199 LEU A CA 1
ATOM 1477 C C . LEU A 1 199 ? -9.153 -0.819 47.392 1.00 47.28 199 LEU A C 1
ATOM 1479 O O . LEU A 1 199 ? -8.948 -1.074 48.576 1.00 47.28 199 LEU A O 1
ATOM 1483 N N . SER A 1 200 ? -10.375 -0.895 46.862 1.00 50.53 200 SER A N 1
ATOM 1484 C CA . SER A 1 200 ? -11.426 -1.633 47.563 1.00 50.53 200 SER A CA 1
ATOM 1485 C C . SER A 1 200 ? -11.080 -3.121 47.479 1.00 50.53 200 SER A C 1
ATOM 1487 O O . SER A 1 200 ? -11.160 -3.720 46.402 1.00 50.53 200 SER A O 1
ATOM 1489 N N . SER A 1 201 ? -10.663 -3.728 48.588 1.00 49.62 201 SER A N 1
ATOM 1490 C CA . SER A 1 201 ? -10.675 -5.181 48.701 1.00 49.62 201 SER A CA 1
ATOM 1491 C C . SER A 1 201 ? -12.135 -5.635 48.685 1.00 49.62 201 SER A C 1
ATOM 1493 O O . SER A 1 201 ? -12.917 -5.230 49.541 1.00 49.62 201 SER A O 1
ATOM 1495 N N . ASP A 1 202 ? -12.525 -6.482 47.726 1.00 44.69 202 ASP A N 1
ATOM 1496 C CA . ASP A 1 202 ? -13.708 -7.317 47.964 1.00 44.69 202 ASP A CA 1
ATOM 1497 C C . ASP A 1 202 ? -13.320 -8.287 49.075 1.00 44.69 202 ASP A C 1
ATOM 1499 O O . ASP A 1 202 ? -12.682 -9.311 48.823 1.00 44.69 202 ASP A O 1
ATOM 1503 N N . VAL A 1 203 ? -13.664 -7.936 50.305 1.00 49.16 203 VAL A N 1
ATOM 1504 C CA . VAL A 1 203 ? -13.965 -8.940 51.312 1.00 49.16 203 VAL A CA 1
ATOM 1505 C C . VAL A 1 203 ? -15.461 -9.185 51.168 1.00 49.16 203 VAL A C 1
ATOM 1507 O O . VAL A 1 203 ? -16.273 -8.400 51.651 1.00 49.16 203 VAL A O 1
ATOM 1510 N N . ALA A 1 204 ? -15.825 -10.223 50.417 1.00 41.66 204 ALA A N 1
ATOM 1511 C CA . ALA A 1 204 ? -17.129 -10.838 50.619 1.00 41.66 204 ALA A CA 1
ATOM 1512 C C . ALA A 1 204 ? -17.071 -11.614 51.954 1.00 41.66 204 ALA A C 1
ATOM 1514 O O . ALA A 1 204 ? -16.004 -12.162 52.254 1.00 41.66 204 ALA A O 1
ATOM 1515 N N . PRO A 1 205 ? -18.144 -11.613 52.764 1.00 51.72 205 PRO A N 1
ATOM 1516 C CA . PRO A 1 205 ? -18.231 -12.465 53.949 1.00 51.72 205 PRO A CA 1
ATOM 1517 C C . PRO A 1 205 ? -18.183 -13.956 53.594 1.00 51.72 205 PRO A C 1
ATOM 1519 O O . PRO A 1 205 ? -18.604 -14.318 52.469 1.00 51.72 205 PRO A O 1
#